Protein AF-K1SRZ0-F1 (afdb_monomer_lite)

pLDDT: mean 88.31, std 11.97, range [44.09, 98.69]

Radius of gyration: 23.68 Å; chains: 1; bounding box: 63×45×61 Å

Foldseek 3Di:
DQDAAEEEEEEAWDDPDPVDTPQPLVVVLVLLVLLPVLADCSRYDYAYEYDQSNCVVCVPPPSCPPRYDHPPDDLLVVLVRHQEYEYALDPSVLSNLVVVHFYEYAHLCVPVCCVPPNGPDDQVLALAHYDSDSNVVSVCSSPVVVRNPVSNVSSVVSCVVRVVPVPVCPVVCVCCCVPVVDNPPHDDDDPPQQAAEEEAEDEACEPDPVNVVVVVVVVPDDPNRYDYHYHYNDPYDDD

Structure (mmCIF, N/CA/C/O backbone):
data_AF-K1SRZ0-F1
#
_entry.id   AF-K1SRZ0-F1
#
loop_
_atom_site.group_PDB
_atom_site.id
_atom_site.type_symbol
_atom_site.label_atom_id
_atom_site.label_alt_id
_atom_site.label_comp_id
_atom_site.label_asym_id
_atom_site.label_entity_id
_atom_site.label_seq_id
_atom_site.pdbx_PDB_ins_code
_atom_site.Cartn_x
_atom_site.Cartn_y
_atom_site.Cartn_z
_atom_site.occupancy
_atom_site.B_iso_or_equiv
_atom_site.auth_seq_id
_atom_site.auth_comp_id
_atom_site.auth_asym_id
_atom_site.auth_atom_id
_atom_site.pdbx_PDB_model_num
ATOM 1 N N . MET A 1 1 ? -3.966 -22.846 14.934 1.00 52.22 1 MET A N 1
ATOM 2 C CA . MET A 1 1 ? -4.090 -21.388 14.714 1.00 52.22 1 MET A CA 1
ATOM 3 C C . MET A 1 1 ? -5.473 -21.109 14.155 1.00 52.22 1 MET A C 1
ATOM 5 O O . MET A 1 1 ? -5.866 -21.799 13.226 1.00 52.22 1 MET A O 1
ATOM 9 N N . LYS A 1 2 ? -6.231 -20.167 14.729 1.00 62.81 2 LYS A N 1
ATOM 10 C CA . LYS A 1 2 ? -7.448 -19.661 14.074 1.00 62.81 2 LYS A CA 1
ATOM 11 C C . LYS A 1 2 ? -7.008 -18.653 13.015 1.00 62.81 2 LYS A C 1
ATOM 13 O O . LYS A 1 2 ? -6.288 -17.720 13.360 1.00 62.81 2 LYS A O 1
ATOM 18 N N . ILE A 1 3 ? -7.399 -18.869 11.763 1.00 80.88 3 ILE A N 1
ATOM 19 C CA . ILE A 1 3 ? -7.148 -17.922 10.674 1.00 80.88 3 ILE A CA 1
ATOM 20 C C . ILE A 1 3 ? -8.073 -16.723 10.903 1.00 80.88 3 ILE A C 1
ATOM 22 O O . ILE A 1 3 ? -9.289 -16.897 10.998 1.00 80.88 3 ILE A O 1
ATOM 26 N N . ARG A 1 4 ? -7.488 -15.534 11.061 1.00 92.38 4 ARG A N 1
ATOM 27 C CA . ARG A 1 4 ? -8.208 -14.259 11.162 1.00 92.38 4 ARG A CA 1
ATOM 28 C C . ARG A 1 4 ? -8.079 -13.530 9.832 1.00 92.38 4 ARG A C 1
ATOM 30 O O . ARG A 1 4 ? -7.056 -13.670 9.169 1.00 92.38 4 ARG A O 1
ATOM 37 N N . ARG A 1 5 ? -9.100 -12.757 9.476 1.00 96.62 5 ARG A N 1
ATOM 38 C CA . ARG A 1 5 ? -9.040 -11.811 8.366 1.00 96.62 5 ARG A CA 1
ATOM 39 C C . ARG A 1 5 ? -8.200 -10.596 8.743 1.00 96.62 5 ARG A C 1
ATOM 41 O O . ARG A 1 5 ? -8.157 -10.219 9.916 1.00 96.62 5 ARG A O 1
ATOM 48 N N . LEU A 1 6 ? -7.548 -9.987 7.768 1.00 97.75 6 LEU A N 1
ATOM 49 C CA . LEU A 1 6 ? -6.548 -8.953 7.988 1.00 97.75 6 LEU A CA 1
ATOM 50 C C . LEU A 1 6 ? -7.019 -7.572 7.513 1.00 97.75 6 LEU A C 1
ATOM 52 O O . LEU A 1 6 ? -7.316 -7.383 6.336 1.00 97.75 6 LEU A O 1
ATOM 56 N N . ILE A 1 7 ? -7.018 -6.602 8.428 1.00 98.44 7 ILE A N 1
ATOM 57 C CA . ILE A 1 7 ? -7.104 -5.170 8.127 1.00 98.44 7 ILE A CA 1
ATOM 58 C C . ILE A 1 7 ? -5.677 -4.618 8.157 1.00 98.44 7 ILE A C 1
ATOM 60 O O . ILE A 1 7 ? -5.014 -4.686 9.192 1.00 98.44 7 ILE A O 1
ATOM 64 N N . MET A 1 8 ? -5.200 -4.075 7.041 1.00 98.12 8 MET A N 1
ATOM 65 C CA . MET A 1 8 ? -3.886 -3.438 6.945 1.00 98.12 8 MET A CA 1
ATOM 66 C C . MET A 1 8 ? -4.044 -1.925 6.905 1.00 98.12 8 MET A C 1
ATOM 68 O O . MET A 1 8 ? -4.683 -1.411 5.996 1.00 98.12 8 MET A O 1
ATOM 72 N N . TYR A 1 9 ? -3.411 -1.209 7.829 1.00 97.62 9 TYR A N 1
ATOM 73 C CA . TYR A 1 9 ? -3.232 0.235 7.737 1.00 97.62 9 TYR A CA 1
ATOM 74 C C . TYR A 1 9 ? -1.834 0.560 7.202 1.00 97.62 9 TYR A C 1
ATOM 76 O O . TYR A 1 9 ? -0.830 0.245 7.841 1.00 97.62 9 TYR A O 1
ATOM 84 N N . ALA A 1 10 ? -1.762 1.180 6.026 1.00 95.75 10 ALA A N 1
ATOM 85 C CA . ALA A 1 10 ? -0.517 1.507 5.337 1.00 95.75 10 ALA A CA 1
ATOM 86 C C . ALA A 1 10 ? -0.501 2.985 4.902 1.00 95.75 10 ALA A C 1
ATOM 88 O O . ALA A 1 10 ? -0.801 3.281 3.739 1.00 95.75 10 ALA A O 1
ATOM 89 N N . PRO A 1 11 ? -0.188 3.917 5.822 1.00 91.00 11 PRO A N 1
ATOM 90 C CA . PRO A 1 11 ? -0.097 5.335 5.497 1.00 91.00 11 PRO A CA 1
ATOM 91 C C . PRO A 1 11 ? 1.251 5.711 4.872 1.00 91.00 11 PRO A C 1
ATOM 93 O O . PRO A 1 11 ? 2.278 5.053 5.074 1.00 91.00 11 PRO A O 1
ATOM 96 N N . THR A 1 12 ? 1.265 6.838 4.169 1.00 85.50 12 THR A N 1
ATOM 97 C CA . THR A 1 12 ? 2.483 7.544 3.780 1.00 85.50 12 THR A CA 1
ATOM 98 C C . THR A 1 12 ? 3.220 8.119 4.989 1.00 85.50 12 THR A C 1
ATOM 100 O O . THR A 1 12 ? 2.665 8.359 6.062 1.00 85.50 12 THR A O 1
ATOM 103 N N . TRP A 1 13 ? 4.525 8.343 4.823 1.00 78.19 13 TRP A N 1
ATOM 104 C CA . TRP A 1 13 ? 5.296 9.074 5.822 1.00 78.19 13 TRP A CA 1
ATOM 105 C C . TRP A 1 13 ? 5.001 10.572 5.736 1.00 78.19 13 TRP A C 1
ATOM 107 O O . TRP A 1 13 ? 4.844 11.125 4.646 1.00 78.19 13 TRP A O 1
ATOM 117 N N . LYS A 1 14 ? 5.002 11.237 6.892 1.00 70.62 14 LYS A N 1
ATOM 118 C CA . LYS A 1 14 ? 4.798 12.684 7.000 1.00 70.62 14 LYS A CA 1
ATOM 119 C C . LYS A 1 14 ? 6.071 13.375 7.495 1.00 70.62 14 LYS A C 1
ATOM 121 O O . LYS A 1 14 ? 6.779 12.855 8.362 1.00 70.62 14 LYS A O 1
ATOM 126 N N . GLY A 1 15 ? 6.386 14.539 6.924 1.00 60.94 15 GLY A N 1
ATOM 127 C CA . GLY A 1 15 ? 7.525 15.376 7.318 1.00 60.94 15 GLY A CA 1
ATOM 128 C C . GLY A 1 15 ? 8.097 16.244 6.188 1.00 60.94 15 GLY A C 1
ATOM 129 O O . GLY A 1 15 ? 7.928 15.956 5.002 1.00 60.94 15 GLY A O 1
ATOM 130 N N . ASN A 1 16 ? 8.806 17.310 6.579 1.00 52.12 16 ASN A N 1
ATOM 131 C CA . ASN A 1 16 ? 9.418 18.289 5.664 1.00 52.12 16 ASN A CA 1
ATOM 132 C C . ASN A 1 16 ? 10.766 17.830 5.076 1.00 52.12 16 ASN A C 1
ATOM 134 O O . ASN A 1 16 ? 11.283 18.462 4.162 1.00 52.12 16 ASN A O 1
ATOM 138 N N . SER A 1 17 ? 11.349 16.742 5.592 1.00 44.22 17 SER A N 1
ATOM 139 C CA . SER A 1 17 ? 12.592 16.153 5.087 1.00 44.22 17 SER A CA 1
ATOM 140 C C . SER A 1 17 ? 12.633 14.652 5.365 1.00 44.22 17 SER A C 1
ATOM 142 O O . SER A 1 17 ? 12.278 14.218 6.463 1.00 44.22 17 SER A O 1
ATOM 144 N N . PHE A 1 18 ? 13.144 13.871 4.406 1.00 44.16 18 PHE A N 1
ATOM 145 C CA . PHE A 1 18 ? 13.413 12.435 4.568 1.00 44.16 18 PHE A CA 1
ATOM 146 C C . PHE A 1 18 ? 14.331 12.134 5.767 1.00 44.16 18 PHE A C 1
ATOM 148 O O . PHE A 1 18 ? 14.247 11.055 6.347 1.00 44.16 18 PHE A O 1
ATOM 155 N N . SER A 1 19 ? 15.181 13.089 6.166 1.00 44.09 19 SER A N 1
ATOM 156 C CA . SER A 1 19 ? 16.099 12.948 7.303 1.00 44.09 19 SER A CA 1
ATOM 157 C C . SER A 1 19 ? 15.442 13.125 8.677 1.00 44.09 19 SER A C 1
ATOM 159 O O . SER A 1 19 ? 16.043 12.742 9.679 1.00 44.09 19 SER A O 1
ATOM 161 N N . ASN A 1 20 ? 14.220 13.670 8.759 1.00 47.31 20 ASN A N 1
ATOM 162 C CA . ASN A 1 20 ? 13.501 13.807 10.026 1.00 47.31 20 ASN A CA 1
ATOM 163 C C . ASN A 1 20 ? 11.984 13.592 9.857 1.00 47.31 20 ASN A C 1
ATOM 165 O O . ASN A 1 20 ? 11.211 14.553 9.903 1.00 47.31 20 ASN A O 1
ATOM 169 N N . PRO A 1 21 ? 11.541 12.338 9.658 1.00 57.03 21 PRO A N 1
ATOM 170 C CA . PRO A 1 21 ? 10.119 12.028 9.576 1.00 57.03 21 PRO A CA 1
ATOM 171 C C . PRO A 1 21 ? 9.445 12.293 10.927 1.00 57.03 21 PRO A C 1
ATOM 173 O O . PRO A 1 21 ? 10.010 11.952 11.977 1.00 57.03 21 PRO A O 1
ATOM 176 N N . GLN A 1 22 ? 8.229 12.843 10.904 1.00 61.69 22 GLN A N 1
ATOM 177 C CA . GLN A 1 22 ? 7.352 12.816 12.071 1.00 61.69 22 GLN A CA 1
ATOM 178 C C . GLN A 1 22 ? 6.971 11.353 12.318 1.00 61.69 22 GLN A C 1
ATOM 180 O O . GLN A 1 22 ? 6.310 10.720 11.497 1.00 61.69 22 GLN A O 1
ATOM 185 N N . ALA A 1 23 ? 7.459 10.786 13.420 1.00 61.62 23 ALA A N 1
ATOM 186 C CA . ALA A 1 23 ? 7.041 9.469 13.876 1.00 61.62 23 ALA A CA 1
ATOM 187 C C . ALA A 1 23 ? 5.974 9.657 14.944 1.00 61.62 23 ALA A C 1
ATOM 189 O O . ALA A 1 23 ? 6.288 9.855 16.114 1.00 61.62 23 ALA A O 1
ATOM 190 N N . ASP A 1 24 ? 4.720 9.634 14.514 1.00 70.56 24 ASP A N 1
ATOM 191 C CA . ASP A 1 24 ? 3.571 9.708 15.407 1.00 70.56 24 ASP A CA 1
ATOM 192 C C . ASP A 1 24 ? 3.186 8.301 15.897 1.00 70.56 24 ASP A C 1
ATOM 194 O O . ASP A 1 24 ? 2.247 7.683 15.398 1.00 70.56 24 ASP A O 1
ATOM 198 N N . GLY A 1 25 ? 3.974 7.753 16.832 1.00 80.00 25 GLY A N 1
ATOM 199 C CA . GLY A 1 25 ? 3.687 6.457 17.463 1.00 80.00 25 GLY A CA 1
ATOM 200 C C . GLY A 1 25 ? 2.332 6.436 18.181 1.00 80.00 25 GLY A C 1
ATOM 201 O O . GLY A 1 25 ? 1.590 5.459 18.073 1.00 80.00 25 GLY A O 1
ATOM 202 N N . GLU A 1 26 ? 1.970 7.545 18.832 1.00 84.25 26 GLU A N 1
ATOM 203 C CA . GLU A 1 26 ? 0.688 7.701 19.529 1.00 84.25 26 GLU A CA 1
ATOM 204 C C . GLU A 1 26 ? -0.500 7.651 18.560 1.00 84.25 26 GLU A C 1
ATOM 206 O O . GLU A 1 26 ? -1.511 7.012 18.855 1.00 84.25 26 GLU A O 1
ATOM 211 N N . GLY A 1 27 ? -0.378 8.258 17.376 1.00 88.62 27 GLY A N 1
ATOM 212 C CA . GLY A 1 27 ? -1.389 8.180 16.323 1.00 88.62 27 GLY A CA 1
ATOM 213 C C . GLY A 1 27 ? -1.656 6.747 15.855 1.00 88.62 27 GLY A C 1
ATOM 214 O O . GLY A 1 27 ? -2.817 6.349 15.712 1.00 88.62 27 GLY A O 1
ATOM 215 N N . TYR A 1 28 ? -0.602 5.943 15.676 1.00 92.06 28 TYR A N 1
ATOM 216 C CA . TYR A 1 28 ? -0.734 4.522 15.332 1.00 92.06 28 TYR A CA 1
ATOM 217 C C . TYR A 1 28 ? -1.408 3.713 16.440 1.00 92.06 28 TYR A C 1
ATOM 219 O O . TYR A 1 28 ? -2.301 2.915 16.153 1.00 92.06 28 TYR A O 1
ATOM 227 N N . GLU A 1 29 ? -1.013 3.936 17.695 1.00 93.69 29 GLU A N 1
ATOM 228 C CA . GLU A 1 29 ? -1.610 3.274 18.857 1.00 93.69 29 GLU A CA 1
ATOM 229 C C . GLU A 1 29 ? -3.102 3.610 18.962 1.00 93.69 29 GLU A C 1
ATOM 231 O O . GLU A 1 29 ? -3.945 2.721 19.104 1.00 93.69 29 GLU A O 1
ATOM 236 N N . LYS A 1 30 ? -3.445 4.896 18.842 1.00 93.88 30 LYS A N 1
ATOM 237 C CA . LYS A 1 30 ? -4.824 5.379 18.916 1.00 93.88 30 LYS A CA 1
ATOM 238 C C . LYS A 1 30 ? -5.697 4.757 17.829 1.00 93.88 30 LYS A C 1
ATOM 240 O O . LYS A 1 30 ? -6.809 4.323 18.128 1.00 93.88 30 LYS A O 1
ATOM 245 N N . LEU A 1 31 ? -5.198 4.685 16.592 1.00 94.81 31 LEU A N 1
ATOM 246 C CA . LEU A 1 31 ? -5.907 4.028 15.494 1.00 94.81 31 LEU A CA 1
ATOM 247 C C . LEU A 1 31 ? -6.101 2.539 15.776 1.00 94.81 31 LEU A C 1
ATOM 249 O O . LEU A 1 31 ? -7.222 2.046 15.676 1.00 94.81 31 LEU A O 1
ATOM 253 N N . TYR A 1 32 ? -5.034 1.836 16.163 1.00 96.38 32 TYR A N 1
ATOM 254 C CA . TYR A 1 32 ? -5.097 0.409 16.468 1.00 96.38 32 TYR A CA 1
ATOM 255 C C . TYR A 1 32 ? -6.149 0.111 17.542 1.00 96.38 32 TYR A C 1
ATOM 257 O O . TYR A 1 32 ? -7.030 -0.722 17.323 1.00 96.38 32 TYR A O 1
ATOM 265 N N . ASN A 1 33 ? -6.101 0.833 18.665 1.00 96.06 33 ASN A N 1
ATOM 266 C CA . ASN A 1 33 ? -7.028 0.645 19.779 1.00 96.06 33 ASN A CA 1
ATOM 267 C C . ASN A 1 33 ? -8.473 0.921 19.356 1.00 96.06 33 ASN A C 1
ATOM 269 O O . ASN A 1 33 ? -9.339 0.072 19.557 1.00 96.06 33 ASN A O 1
ATOM 273 N N . LYS A 1 34 ? -8.724 2.053 18.689 1.00 96.69 34 LYS A N 1
ATOM 274 C CA . LYS A 1 34 ? -10.071 2.440 18.257 1.00 96.69 34 LYS A CA 1
ATOM 275 C C . LYS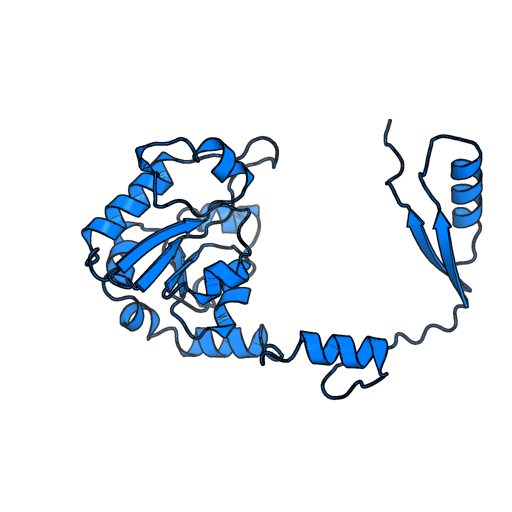 A 1 34 ? -10.691 1.437 17.284 1.00 96.69 34 LYS A C 1
ATOM 277 O O . LYS A 1 34 ? -11.875 1.129 17.380 1.00 96.69 34 LYS A O 1
ATOM 282 N N . VAL A 1 35 ? -9.900 0.899 16.358 1.00 96.62 35 VAL A N 1
ATOM 283 C CA . VAL A 1 35 ? -10.380 -0.132 15.428 1.00 96.62 35 VAL A CA 1
ATOM 284 C C . VAL A 1 35 ? -10.616 -1.457 16.163 1.00 96.62 35 VAL A C 1
ATOM 286 O O . VAL A 1 35 ? -11.621 -2.120 15.920 1.00 96.62 35 VAL A O 1
ATOM 289 N N . CYS A 1 36 ? -9.748 -1.833 17.107 1.00 96.38 36 CYS A N 1
ATOM 290 C CA . CYS A 1 36 ? -9.929 -3.046 17.911 1.00 96.38 36 CYS A CA 1
ATOM 291 C C . CYS A 1 36 ? -11.168 -3.003 18.821 1.00 96.38 36 CYS A C 1
ATOM 293 O O . CYS A 1 36 ? -11.699 -4.063 19.146 1.00 96.38 36 CYS A O 1
ATOM 295 N N . GLU A 1 37 ? -11.643 -1.816 19.211 1.00 96.75 37 GLU A N 1
ATOM 296 C CA . GLU A 1 37 ? -12.869 -1.640 20.006 1.00 96.75 37 GLU A CA 1
ATOM 297 C C . GLU A 1 37 ? -14.148 -2.012 19.240 1.00 96.75 37 GLU A C 1
ATOM 299 O O . GLU A 1 37 ? -15.125 -2.441 19.855 1.00 96.75 37 GLU A O 1
ATOM 304 N N . VAL A 1 38 ? -14.158 -1.860 17.912 1.00 96.19 38 VAL A N 1
ATOM 305 C CA . VAL A 1 38 ? -15.374 -2.002 17.086 1.00 96.19 38 VAL A CA 1
ATOM 306 C C . VAL A 1 38 ? -15.426 -3.298 16.274 1.00 96.19 38 VAL A C 1
ATOM 308 O O . VAL A 1 38 ? -16.494 -3.679 15.792 1.00 96.19 38 VAL A O 1
ATOM 311 N N . ILE A 1 39 ? -14.300 -4.004 16.130 1.00 95.81 39 ILE A N 1
ATOM 312 C CA . ILE A 1 39 ? -14.223 -5.278 15.400 1.00 95.81 39 ILE A CA 1
ATOM 313 C C . ILE A 1 39 ? -14.207 -6.490 16.343 1.00 95.81 39 ILE A C 1
ATOM 315 O O . ILE A 1 39 ? -13.712 -6.445 17.466 1.00 95.81 39 ILE A O 1
ATOM 319 N N . ASP A 1 40 ? -14.656 -7.645 15.845 1.00 95.31 40 ASP A N 1
ATOM 320 C CA . ASP A 1 40 ? -14.435 -8.930 16.522 1.00 95.31 40 ASP A CA 1
ATOM 321 C C . ASP A 1 40 ? -12.984 -9.389 16.313 1.00 95.31 40 ASP A C 1
ATOM 323 O O . ASP A 1 40 ? -12.649 -9.995 15.289 1.00 95.31 40 ASP A O 1
ATOM 327 N N . THR A 1 41 ? -12.119 -9.132 17.295 1.00 94.56 41 THR A N 1
ATOM 328 C CA . THR A 1 41 ? -10.686 -9.478 17.251 1.00 94.56 41 THR A CA 1
ATOM 329 C C . THR A 1 41 ? -10.406 -10.987 17.221 1.00 94.56 41 THR A C 1
ATOM 331 O O . THR A 1 41 ? -9.274 -11.402 16.964 1.00 94.56 41 THR A O 1
ATOM 334 N N . ASN A 1 42 ? -11.417 -11.847 17.415 1.00 94.00 42 ASN A N 1
ATOM 335 C CA . ASN A 1 42 ? -11.285 -13.286 17.161 1.00 94.00 42 ASN A CA 1
ATOM 336 C C . ASN A 1 42 ? -11.394 -13.635 15.672 1.00 94.00 42 ASN A C 1
ATOM 338 O O . ASN A 1 42 ? -10.946 -14.711 15.268 1.00 94.00 42 ASN A O 1
ATOM 342 N N . LYS A 1 43 ? -12.011 -12.756 14.874 1.00 95.31 43 LYS A N 1
ATOM 343 C CA . LYS A 1 43 ? -12.212 -12.906 13.426 1.00 95.31 43 LYS A CA 1
ATOM 344 C C . LYS A 1 43 ? -11.308 -12.001 12.612 1.00 95.31 43 LYS A C 1
ATOM 346 O O . LYS A 1 43 ? -10.983 -12.371 11.490 1.00 95.31 43 LYS A O 1
ATOM 351 N N . TRP A 1 44 ? -10.932 -10.851 13.156 1.00 96.88 44 TRP A N 1
ATOM 352 C CA . TRP A 1 44 ? -10.126 -9.843 12.486 1.00 96.88 44 TRP A CA 1
ATOM 353 C C . TRP A 1 44 ? -8.839 -9.554 13.256 1.00 96.88 44 TRP A C 1
ATOM 355 O O . TRP A 1 44 ? -8.784 -9.672 14.479 1.00 96.88 44 TRP A O 1
ATOM 365 N N . GLN A 1 45 ? -7.801 -9.173 12.527 1.00 96.38 45 GLN A N 1
ATOM 366 C CA . GLN A 1 45 ? -6.550 -8.658 13.060 1.00 96.38 45 GLN A CA 1
ATOM 367 C C . GLN A 1 45 ? -6.218 -7.355 12.342 1.00 96.38 45 GLN A C 1
ATOM 369 O O . GLN A 1 45 ? -6.371 -7.270 11.126 1.00 96.38 45 GLN A O 1
ATOM 374 N N . VAL A 1 46 ? -5.761 -6.358 13.096 1.00 97.31 46 VAL A N 1
ATOM 375 C CA . VAL A 1 46 ? -5.264 -5.096 12.546 1.00 97.31 46 VAL A CA 1
ATOM 376 C C . VAL A 1 46 ? -3.745 -5.160 12.514 1.00 97.31 46 VAL A C 1
ATOM 378 O O . VAL A 1 46 ? -3.119 -5.469 13.530 1.00 97.31 46 VAL A O 1
ATOM 381 N N . LEU A 1 47 ? -3.160 -4.874 11.357 1.00 97.31 47 LEU A N 1
ATOM 382 C CA . LEU A 1 47 ? -1.728 -4.677 11.195 1.00 97.31 47 LEU A CA 1
ATOM 383 C C . LEU A 1 47 ? -1.451 -3.291 10.616 1.00 97.31 47 LEU A C 1
ATOM 385 O O . LEU A 1 47 ? -2.256 -2.738 9.874 1.00 97.31 47 LEU A O 1
ATOM 389 N N . ILE A 1 48 ? -0.299 -2.738 10.962 1.00 96.75 48 ILE A N 1
ATOM 390 C CA . ILE A 1 48 ? 0.148 -1.408 10.575 1.00 96.75 48 ILE A CA 1
ATOM 391 C C . ILE A 1 48 ? 1.473 -1.564 9.837 1.00 96.75 48 ILE A C 1
ATOM 393 O O . ILE A 1 48 ? 2.449 -2.063 10.399 1.00 96.75 48 ILE A O 1
ATOM 397 N N . LYS A 1 49 ? 1.530 -1.108 8.587 1.00 95.44 49 LYS A N 1
ATOM 398 C CA . LYS A 1 49 ? 2.745 -1.056 7.771 1.00 95.44 49 LYS A CA 1
ATOM 399 C C . LYS A 1 49 ? 3.186 0.404 7.616 1.00 95.44 49 LYS A C 1
ATOM 401 O O . LYS A 1 49 ? 2.824 1.044 6.630 1.00 95.44 49 LYS A O 1
ATOM 406 N N . PRO A 1 50 ? 3.951 0.954 8.573 1.00 92.06 50 PRO A N 1
ATOM 407 C CA . PRO A 1 50 ? 4.480 2.304 8.445 1.00 92.06 50 PRO A CA 1
ATOM 408 C C . PRO A 1 50 ? 5.604 2.340 7.398 1.00 92.06 50 PRO A C 1
ATOM 410 O O . PRO A 1 50 ? 6.228 1.324 7.077 1.00 92.06 50 PRO A O 1
ATOM 413 N N . HIS A 1 51 ? 5.928 3.533 6.906 1.00 89.56 51 HIS A N 1
ATOM 414 C CA . HIS A 1 51 ? 7.133 3.745 6.103 1.00 89.56 51 HIS A CA 1
ATOM 415 C C . HIS A 1 51 ? 8.404 3.361 6.882 1.00 89.56 51 HIS A C 1
ATOM 417 O O . HIS A 1 51 ? 8.457 3.550 8.097 1.00 89.56 51 HIS A O 1
ATOM 423 N N . GLN A 1 52 ? 9.461 2.904 6.196 1.00 88.75 52 GLN A N 1
ATOM 424 C CA . GLN A 1 52 ? 10.708 2.429 6.822 1.00 88.75 52 GLN A CA 1
ATOM 425 C C . GLN A 1 52 ? 11.268 3.406 7.868 1.00 88.75 52 GLN A C 1
ATOM 427 O O . GLN A 1 52 ? 11.556 3.018 8.995 1.00 88.75 52 GLN A O 1
ATOM 432 N N . ALA A 1 53 ? 11.359 4.688 7.514 1.00 86.44 53 ALA A N 1
ATOM 433 C CA . ALA A 1 53 ? 11.918 5.711 8.397 1.00 86.44 53 ALA A CA 1
ATOM 434 C C . ALA A 1 53 ? 11.077 5.957 9.672 1.00 86.44 53 ALA A C 1
ATOM 436 O O . ALA A 1 53 ? 11.598 6.430 10.680 1.00 86.44 53 ALA A O 1
ATOM 437 N N . VAL A 1 54 ? 9.778 5.640 9.632 1.00 88.38 54 VAL A N 1
ATOM 438 C CA . VAL A 1 54 ? 8.877 5.693 10.792 1.00 88.38 54 VAL A CA 1
ATOM 439 C C . VAL A 1 54 ? 8.950 4.381 11.575 1.00 88.38 54 VAL A C 1
ATOM 441 O O . VAL A 1 54 ? 9.057 4.419 12.797 1.00 88.38 54 VAL A O 1
ATOM 444 N N . PHE A 1 55 ? 8.980 3.235 10.881 1.00 91.38 55 PHE A N 1
ATOM 445 C CA . PHE A 1 55 ? 9.152 1.909 11.480 1.00 91.38 55 PHE A CA 1
ATOM 446 C C . PHE A 1 55 ? 10.363 1.864 12.415 1.00 91.38 55 PHE A C 1
ATOM 448 O O . PHE A 1 55 ? 10.236 1.445 13.560 1.00 91.38 55 PHE A O 1
ATOM 455 N N . ASP A 1 56 ? 11.521 2.351 11.959 1.00 89.62 56 ASP A N 1
ATOM 456 C CA . ASP A 1 56 ? 12.763 2.311 12.739 1.00 89.62 56 ASP A CA 1
ATOM 457 C C . ASP A 1 56 ? 12.676 3.090 14.062 1.00 89.62 56 ASP A C 1
ATOM 459 O O . ASP A 1 56 ? 13.403 2.766 15.001 1.00 89.62 56 ASP A O 1
ATOM 463 N N . LYS A 1 57 ? 11.770 4.074 14.154 1.00 89.00 57 LYS A N 1
ATOM 464 C CA . LYS A 1 57 ? 11.522 4.871 15.363 1.00 89.00 57 LYS A CA 1
ATOM 465 C C . LYS A 1 57 ? 10.509 4.229 16.321 1.00 89.00 57 LYS A C 1
ATOM 467 O O . LYS A 1 57 ? 10.587 4.497 17.513 1.00 89.00 57 LYS A O 1
ATOM 472 N N . ILE A 1 58 ? 9.575 3.412 15.820 1.00 90.38 58 ILE A N 1
ATOM 473 C CA . ILE A 1 58 ? 8.449 2.868 16.612 1.00 90.38 58 ILE A CA 1
ATOM 474 C C . ILE A 1 58 ? 8.505 1.349 16.827 1.00 90.38 58 ILE A C 1
ATOM 476 O O . ILE A 1 58 ? 7.704 0.804 17.577 1.00 90.38 58 ILE A O 1
ATOM 480 N N . LYS A 1 59 ? 9.442 0.642 16.183 1.00 92.38 59 LYS A N 1
ATOM 481 C CA . LYS A 1 59 ? 9.563 -0.828 16.238 1.00 92.38 59 LYS A CA 1
ATOM 482 C C . LYS A 1 59 ? 9.742 -1.410 17.648 1.00 92.38 59 LYS A C 1
ATOM 484 O O . LYS A 1 59 ? 9.394 -2.569 17.853 1.00 92.38 59 LYS A O 1
ATOM 489 N N . ASP A 1 60 ? 10.294 -0.628 18.576 1.00 92.50 60 ASP A N 1
ATOM 490 C CA . ASP A 1 60 ? 10.580 -1.037 19.956 1.00 92.50 60 ASP A CA 1
ATOM 491 C C . ASP A 1 60 ? 9.508 -0.523 20.947 1.00 92.50 60 ASP A C 1
ATOM 493 O O . ASP A 1 60 ? 9.658 -0.677 22.158 1.00 92.50 60 ASP A O 1
ATOM 497 N N . ASP A 1 61 ? 8.419 0.083 20.451 1.00 92.12 61 ASP A N 1
ATOM 498 C CA . ASP A 1 61 ? 7.276 0.487 21.272 1.00 92.12 61 ASP A CA 1
ATOM 499 C C . ASP A 1 61 ? 6.449 -0.744 21.680 1.00 92.12 61 ASP A C 1
ATOM 501 O O . ASP A 1 61 ? 5.827 -1.415 20.849 1.00 92.12 61 ASP A O 1
ATOM 505 N N . GLU A 1 62 ? 6.420 -1.043 22.981 1.00 91.38 62 GLU A N 1
ATOM 506 C CA . GLU A 1 62 ? 5.683 -2.186 23.531 1.00 91.38 62 GLU A CA 1
ATOM 507 C C . GLU A 1 62 ? 4.177 -2.127 23.240 1.00 91.38 62 GLU A C 1
ATOM 509 O O . GLU A 1 62 ? 3.531 -3.173 23.164 1.00 91.38 62 GLU A O 1
ATOM 514 N N . LYS A 1 63 ? 3.610 -0.938 23.023 1.00 92.06 63 LYS A N 1
ATOM 515 C CA . LYS A 1 63 ? 2.182 -0.771 22.732 1.00 92.06 63 LYS A CA 1
ATOM 516 C C . LYS A 1 63 ? 1.810 -1.155 21.300 1.00 92.06 63 LYS A C 1
ATOM 518 O O . LYS A 1 63 ? 0.668 -1.520 21.041 1.00 92.06 63 LYS A O 1
ATOM 523 N N . LEU A 1 64 ? 2.776 -1.108 20.382 1.00 92.19 64 LEU A N 1
ATOM 524 C CA . LEU A 1 64 ? 2.616 -1.477 18.969 1.00 92.19 64 LEU A CA 1
ATOM 525 C C . LEU A 1 64 ? 3.159 -2.884 18.665 1.00 92.19 64 LEU A C 1
ATOM 527 O O . LEU A 1 64 ? 3.210 -3.348 17.517 1.00 92.19 64 LEU A O 1
ATOM 531 N N . LYS A 1 65 ? 3.579 -3.600 19.706 1.00 89.81 65 LYS A N 1
ATOM 532 C CA . LYS A 1 65 ? 4.158 -4.928 19.583 1.00 89.81 65 LYS A CA 1
ATOM 533 C C . LYS A 1 65 ? 3.128 -5.924 19.062 1.00 89.81 65 LYS A C 1
ATOM 535 O O . LYS A 1 65 ? 2.064 -6.123 19.638 1.00 89.81 65 LYS A O 1
ATOM 540 N N . GLY A 1 66 ? 3.474 -6.591 17.963 1.00 90.19 66 GLY A N 1
ATOM 541 C CA . GLY A 1 66 ? 2.617 -7.595 17.327 1.00 90.19 66 GLY A CA 1
ATOM 542 C C . GLY A 1 66 ? 1.593 -7.040 16.333 1.00 90.19 66 GLY A C 1
ATOM 543 O O . GLY A 1 66 ? 0.938 -7.842 15.667 1.00 90.19 66 GLY A O 1
ATOM 544 N N . CYS A 1 67 ? 1.487 -5.715 16.175 1.00 94.62 67 CYS A N 1
ATOM 545 C CA . CYS A 1 67 ? 0.677 -5.105 15.119 1.00 94.62 67 CYS A CA 1
ATOM 546 C C . CYS A 1 67 ? 1.509 -4.442 14.011 1.00 94.62 67 CYS A C 1
ATOM 548 O O . CYS A 1 67 ? 0.957 -4.133 12.963 1.00 94.62 67 CYS A O 1
ATOM 550 N N . LEU A 1 68 ? 2.821 -4.249 14.180 1.00 96.12 68 LEU A N 1
ATOM 551 C CA . LEU A 1 68 ? 3.677 -3.670 13.138 1.00 96.12 68 LEU A CA 1
ATOM 552 C C . LEU A 1 68 ? 4.124 -4.695 12.088 1.00 96.12 68 LEU A C 1
ATOM 554 O O . LEU A 1 68 ? 4.575 -5.796 12.405 1.00 96.12 68 LEU A O 1
ATOM 558 N N . VAL A 1 69 ? 4.085 -4.280 10.825 1.00 96.00 69 VAL A N 1
ATOM 559 C CA . VAL A 1 69 ? 4.592 -5.032 9.676 1.00 96.00 69 VAL A CA 1
ATOM 560 C C . VAL A 1 69 ? 5.951 -4.488 9.289 1.00 96.00 69 VAL A C 1
ATOM 562 O O . VAL A 1 69 ? 6.110 -3.301 9.002 1.00 96.00 69 VAL A O 1
ATOM 565 N N . SER A 1 70 ? 6.939 -5.377 9.255 1.00 93.38 70 SER A N 1
ATOM 566 C CA . SER A 1 70 ? 8.301 -5.011 8.887 1.00 93.38 70 SER A CA 1
ATOM 567 C C . SER A 1 70 ? 8.367 -4.490 7.445 1.00 93.38 70 SER A C 1
ATOM 569 O O . SER A 1 70 ? 7.840 -5.139 6.535 1.00 93.38 70 SER A O 1
ATOM 571 N N . PRO A 1 71 ? 9.082 -3.380 7.186 1.00 89.44 71 PRO A N 1
ATOM 572 C CA . PRO A 1 71 ? 9.332 -2.897 5.831 1.00 89.44 71 PRO A CA 1
ATOM 573 C C . PRO A 1 71 ? 10.235 -3.842 5.022 1.00 89.44 71 PRO A C 1
ATOM 575 O O . PRO A 1 71 ? 10.353 -3.664 3.818 1.00 89.44 71 PRO A O 1
ATOM 578 N N . ARG A 1 72 ? 10.859 -4.847 5.660 1.00 91.38 72 ARG A N 1
ATOM 579 C CA . ARG A 1 72 ? 11.682 -5.868 4.986 1.00 91.38 72 ARG A CA 1
ATOM 580 C C . ARG A 1 72 ? 10.868 -6.965 4.302 1.00 91.38 72 ARG A C 1
ATOM 582 O O . ARG A 1 72 ? 11.445 -7.740 3.550 1.00 91.38 72 ARG A O 1
ATOM 589 N N . LEU A 1 73 ? 9.579 -7.079 4.620 1.00 94.06 73 LEU A N 1
ATOM 590 C CA . LEU A 1 73 ? 8.691 -8.013 3.936 1.00 94.06 73 LEU A CA 1
ATOM 591 C C . LEU A 1 73 ? 8.311 -7.446 2.573 1.00 94.06 73 LEU A C 1
ATOM 593 O O . LEU A 1 73 ? 8.073 -6.238 2.453 1.00 94.06 73 LEU A O 1
ATOM 597 N N . ASP A 1 74 ? 8.226 -8.326 1.578 1.00 94.38 74 ASP A N 1
ATOM 598 C CA . ASP A 1 74 ? 7.727 -7.957 0.262 1.00 94.38 74 ASP A CA 1
ATOM 599 C C . ASP A 1 74 ? 6.296 -7.421 0.394 1.00 94.38 74 ASP A C 1
ATOM 601 O O . ASP A 1 74 ? 5.435 -8.006 1.057 1.00 94.38 74 ASP A O 1
ATOM 605 N N . THR A 1 75 ? 6.053 -6.248 -0.189 1.00 94.06 75 THR A N 1
ATOM 606 C CA . THR A 1 75 ? 4.763 -5.576 -0.024 1.00 94.06 75 THR A CA 1
ATOM 607 C C . THR A 1 75 ? 3.647 -6.352 -0.720 1.00 94.06 75 THR A C 1
ATOM 609 O O . THR A 1 75 ? 2.569 -6.466 -0.146 1.00 94.06 75 THR A O 1
ATOM 612 N N . ASN A 1 76 ? 3.902 -6.961 -1.878 1.00 94.06 76 ASN A N 1
ATOM 613 C CA . ASN A 1 76 ? 2.899 -7.737 -2.605 1.00 94.06 76 ASN A CA 1
ATOM 614 C C . ASN A 1 76 ? 2.552 -9.036 -1.872 1.00 94.06 76 ASN A C 1
ATOM 616 O O . ASN A 1 76 ? 1.383 -9.422 -1.839 1.00 94.06 76 ASN A O 1
ATOM 620 N N . GLU A 1 77 ? 3.520 -9.673 -1.206 1.00 95.44 77 GLU A N 1
ATOM 621 C CA . GLU A 1 77 ? 3.233 -10.809 -0.318 1.00 95.44 77 GLU A CA 1
ATOM 622 C C . GLU A 1 77 ? 2.292 -10.401 0.824 1.00 95.44 77 GLU A C 1
ATOM 624 O O . GLU A 1 77 ? 1.294 -11.077 1.083 1.00 95.44 77 GLU A O 1
ATOM 629 N N . VAL A 1 78 ? 2.554 -9.261 1.468 1.00 96.19 78 VAL A N 1
ATOM 630 C CA . VAL A 1 78 ? 1.698 -8.726 2.539 1.00 96.19 78 VAL A CA 1
ATOM 631 C C . VAL A 1 78 ? 0.299 -8.366 2.020 1.00 96.19 78 VAL A C 1
ATOM 633 O O . VAL A 1 78 ? -0.706 -8.687 2.659 1.00 96.19 78 VAL A O 1
ATOM 636 N N . LEU A 1 79 ? 0.211 -7.723 0.856 1.00 97.06 79 LEU A N 1
ATOM 637 C CA . LEU A 1 79 ? -1.062 -7.376 0.225 1.00 97.06 79 LEU A CA 1
ATOM 638 C C . LEU A 1 79 ? -1.869 -8.628 -0.156 1.00 97.06 79 LEU A C 1
ATOM 640 O O . LEU A 1 79 ? -3.085 -8.644 0.031 1.00 97.06 79 LEU A O 1
ATOM 644 N N . SER A 1 80 ? -1.217 -9.714 -0.584 1.00 95.69 80 SER A N 1
ATOM 645 C CA . SER A 1 80 ? -1.898 -10.961 -0.974 1.00 95.69 80 SER A CA 1
ATOM 646 C C . SER A 1 80 ? -2.738 -11.583 0.154 1.00 95.69 80 SER A C 1
ATOM 648 O O . SER A 1 80 ? -3.797 -12.171 -0.097 1.00 95.69 80 SER A O 1
ATOM 650 N N . VAL A 1 81 ? -2.317 -11.394 1.409 1.00 96.19 81 VAL A N 1
ATOM 651 C CA . VAL A 1 81 ? -3.005 -11.897 2.611 1.00 96.19 81 VAL A CA 1
ATOM 652 C C . VAL A 1 81 ? -3.864 -10.839 3.312 1.00 96.19 81 VAL A C 1
ATOM 654 O O . VAL A 1 81 ? -4.475 -11.132 4.334 1.00 96.19 81 VAL A O 1
ATOM 657 N N . THR A 1 82 ? -3.916 -9.614 2.784 1.00 98.12 82 THR A N 1
ATOM 658 C CA . THR A 1 82 ? -4.701 -8.505 3.341 1.00 98.12 82 THR A CA 1
ATOM 659 C C . THR A 1 82 ? -6.138 -8.557 2.827 1.00 98.12 82 THR A C 1
ATOM 661 O O . THR A 1 82 ? -6.357 -8.538 1.620 1.00 98.12 82 THR A O 1
ATOM 664 N N . ASP A 1 83 ? -7.126 -8.605 3.722 1.00 98.44 83 ASP A N 1
ATOM 665 C CA . ASP A 1 83 ? -8.552 -8.653 3.365 1.00 98.44 83 ASP A CA 1
ATOM 666 C C . ASP A 1 83 ? -9.170 -7.263 3.179 1.00 98.44 83 ASP A C 1
ATOM 668 O O . ASP A 1 83 ? -10.118 -7.117 2.412 1.00 98.44 83 ASP A O 1
ATOM 672 N N . VAL A 1 84 ? -8.650 -6.256 3.888 1.00 98.56 84 VAL A N 1
ATOM 673 C CA . VAL A 1 84 ? -9.076 -4.851 3.813 1.00 98.56 84 VAL A CA 1
ATOM 674 C C . VAL A 1 84 ? -7.847 -3.956 3.910 1.00 98.56 84 VAL A C 1
ATOM 676 O O . VAL A 1 84 ? -7.065 -4.084 4.855 1.00 98.56 84 VAL A O 1
ATOM 679 N N . LEU A 1 85 ? -7.695 -3.030 2.965 1.00 98.69 85 LEU A N 1
ATOM 680 C CA . LEU A 1 85 ? -6.639 -2.022 2.988 1.00 98.69 85 LEU A CA 1
ATOM 681 C C . LEU A 1 85 ? -7.199 -0.678 3.464 1.00 98.69 85 LEU A C 1
ATOM 683 O O . LEU A 1 85 ? -8.154 -0.155 2.897 1.00 98.69 85 LEU A O 1
ATOM 687 N N . VAL A 1 86 ? -6.559 -0.093 4.468 1.00 98.25 86 VAL A N 1
ATOM 688 C CA . VAL A 1 86 ? -6.709 1.310 4.848 1.00 98.25 86 VAL A CA 1
ATOM 689 C C . VAL A 1 86 ? -5.427 2.029 4.458 1.00 98.25 86 VAL A C 1
ATOM 691 O O . VAL A 1 86 ? -4.340 1.660 4.905 1.00 98.25 86 VAL A O 1
ATOM 694 N N . SER A 1 87 ? -5.536 3.054 3.628 1.00 95.12 87 SER A N 1
ATOM 695 C CA . SER A 1 87 ? -4.391 3.854 3.202 1.00 95.12 87 SER A CA 1
ATOM 696 C C . SER A 1 87 ? -4.736 5.340 3.220 1.00 95.12 87 SER A C 1
ATOM 698 O O . SER A 1 87 ? -5.747 5.748 3.781 1.00 95.12 87 SER A O 1
ATOM 700 N N . ASP A 1 88 ? -3.866 6.152 2.654 1.00 89.56 88 ASP A N 1
ATOM 701 C CA . ASP A 1 88 ? -4.019 7.584 2.440 1.00 89.56 88 ASP A CA 1
ATOM 702 C C . ASP A 1 88 ? -3.676 7.873 0.966 1.00 89.56 88 ASP A C 1
ATOM 704 O O . ASP A 1 88 ? -4.218 7.235 0.067 1.00 89.56 88 ASP A O 1
ATOM 708 N N . TYR A 1 89 ? -2.751 8.786 0.683 1.00 83.56 89 TYR A N 1
ATOM 709 C CA . TYR A 1 89 ? -2.283 9.086 -0.673 1.00 83.56 89 TYR A CA 1
ATOM 710 C C . TYR A 1 89 ? -1.192 8.138 -1.191 1.00 83.56 89 TYR A C 1
ATOM 712 O O . TYR A 1 89 ? -0.554 8.422 -2.207 1.00 83.56 89 TYR A O 1
ATOM 720 N N . SER A 1 90 ? -0.917 7.046 -0.481 1.00 87.75 90 SER A N 1
ATOM 721 C CA . SER A 1 90 ? 0.101 6.074 -0.873 1.00 87.75 90 SER A CA 1
ATOM 722 C C . SER A 1 90 ? -0.247 5.391 -2.193 1.00 87.75 90 SER A C 1
ATOM 724 O O . SER A 1 90 ? -1.379 4.973 -2.405 1.00 87.75 90 SER A O 1
ATOM 726 N N . SER A 1 91 ? 0.744 5.158 -3.054 1.00 91.69 91 SER A N 1
ATOM 727 C CA . SER A 1 91 ? 0.537 4.385 -4.284 1.00 91.69 91 SER A CA 1
ATOM 728 C C . SER A 1 91 ? 0.181 2.914 -4.029 1.00 91.69 91 SER A C 1
ATOM 730 O O . SER A 1 91 ? -0.233 2.226 -4.954 1.00 91.69 91 SER A O 1
ATOM 732 N N . ILE A 1 92 ? 0.305 2.430 -2.787 1.00 94.88 92 ILE A N 1
ATOM 733 C CA . ILE A 1 92 ? 0.041 1.033 -2.414 1.00 94.88 92 ILE A CA 1
ATOM 734 C C . ILE A 1 92 ? -1.387 0.578 -2.745 1.00 94.88 92 ILE A C 1
ATOM 736 O O . ILE A 1 92 ? -1.620 -0.608 -2.964 1.00 94.88 92 ILE A O 1
ATOM 740 N N . PHE A 1 93 ? -2.360 1.498 -2.799 1.00 95.62 93 PHE A N 1
ATOM 741 C CA . PHE A 1 93 ? -3.721 1.116 -3.167 1.00 95.62 93 PHE A CA 1
ATOM 742 C C . PHE A 1 93 ? -3.825 0.714 -4.644 1.00 95.62 93 PHE A C 1
ATOM 744 O O . PHE A 1 93 ? -4.663 -0.127 -4.953 1.00 95.62 93 PHE A O 1
ATOM 751 N N . PHE A 1 94 ? -2.978 1.251 -5.537 1.00 95.31 94 PHE A N 1
ATOM 752 C CA . PHE A 1 94 ? -2.944 0.822 -6.940 1.00 95.31 94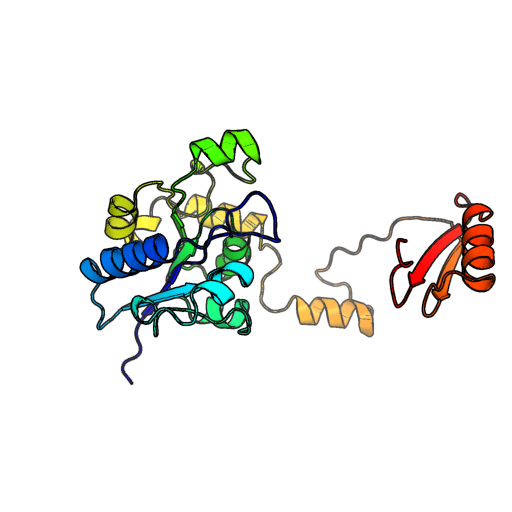 PHE A CA 1
ATOM 753 C C . PHE A 1 94 ? -2.539 -0.650 -7.039 1.00 95.31 94 PHE A C 1
ATOM 755 O O . PHE A 1 94 ? -3.216 -1.419 -7.713 1.00 95.31 94 PHE A O 1
ATOM 762 N N . ASP A 1 95 ? -1.516 -1.060 -6.283 1.00 95.44 95 ASP A N 1
ATOM 763 C CA . ASP A 1 95 ? -1.065 -2.457 -6.226 1.00 95.44 95 ASP A CA 1
ATOM 764 C C . ASP A 1 95 ? -2.140 -3.386 -5.634 1.00 95.44 95 ASP A C 1
ATOM 766 O O . ASP A 1 95 ? -2.198 -4.573 -5.951 1.00 95.44 95 ASP A O 1
ATOM 770 N N . PHE A 1 96 ? -3.020 -2.860 -4.778 1.00 97.69 96 PHE A N 1
ATOM 771 C CA . PHE A 1 96 ? -4.081 -3.636 -4.138 1.00 97.69 96 PHE A CA 1
ATOM 772 C C . PHE A 1 96 ? -5.365 -3.755 -4.978 1.00 97.69 96 PHE A C 1
ATOM 774 O O . PHE A 1 96 ? -6.152 -4.673 -4.734 1.00 97.69 96 PHE A O 1
ATOM 781 N N . LEU A 1 97 ? -5.578 -2.899 -5.989 1.00 96.69 97 LEU A N 1
ATOM 782 C CA . LEU A 1 97 ? -6.768 -2.928 -6.865 1.00 96.69 97 LEU A CA 1
ATOM 783 C C . LEU A 1 97 ? -6.987 -4.290 -7.537 1.00 96.69 97 LEU A C 1
ATOM 785 O O . LEU A 1 97 ? -8.119 -4.709 -7.781 1.00 96.69 97 LEU A O 1
ATOM 789 N N . VAL A 1 98 ? -5.906 -5.014 -7.829 1.00 95.06 98 VAL A N 1
ATOM 790 C CA . VAL A 1 98 ? -5.977 -6.329 -8.482 1.00 95.06 98 VAL A CA 1
ATOM 791 C C . VAL A 1 98 ? -6.709 -7.372 -7.633 1.00 95.06 98 VAL A C 1
ATOM 793 O O . VAL A 1 98 ? -7.206 -8.352 -8.180 1.00 95.06 98 VAL A O 1
ATOM 796 N N . THR A 1 99 ? -6.814 -7.154 -6.318 1.00 95.50 99 THR A N 1
ATOM 797 C CA . THR A 1 99 ? -7.384 -8.117 -5.367 1.00 95.50 99 THR A CA 1
ATOM 798 C C . THR A 1 99 ? -8.912 -8.129 -5.315 1.00 95.50 99 THR A C 1
ATOM 800 O O . THR A 1 99 ? -9.472 -9.072 -4.756 1.00 95.50 99 THR A O 1
ATOM 803 N N . ASP A 1 100 ? -9.583 -7.102 -5.852 1.00 96.06 100 ASP A N 1
ATOM 804 C CA . ASP A 1 100 ? -11.037 -6.887 -5.724 1.00 96.06 100 ASP A CA 1
ATOM 805 C C . ASP A 1 100 ? -11.527 -6.810 -4.263 1.00 96.06 100 ASP A C 1
ATOM 807 O O . ASP A 1 100 ? -12.687 -7.095 -3.950 1.00 96.06 100 ASP A O 1
ATOM 811 N N . ARG A 1 101 ? -10.631 -6.443 -3.339 1.00 98.00 101 ARG A N 1
ATOM 812 C CA . ARG A 1 101 ? -10.920 -6.322 -1.905 1.00 98.00 101 ARG A CA 1
ATOM 813 C C . ARG A 1 101 ? -11.146 -4.866 -1.486 1.00 98.00 101 ARG A C 1
ATOM 815 O O . ARG A 1 101 ? -10.615 -3.963 -2.134 1.00 98.00 101 ARG A O 1
ATOM 822 N N . PRO A 1 102 ? -11.896 -4.628 -0.389 1.00 98.38 102 PRO A N 1
ATOM 823 C CA . PRO A 1 102 ? -12.186 -3.288 0.110 1.00 98.38 102 PRO A CA 1
ATOM 824 C C . PRO A 1 102 ? -10.938 -2.430 0.345 1.00 98.38 102 PRO A C 1
ATOM 826 O O . PRO A 1 102 ? -9.983 -2.866 0.995 1.00 98.38 102 PRO A O 1
ATOM 829 N N . ILE A 1 103 ? -11.003 -1.186 -0.130 1.00 98.44 103 ILE A N 1
ATOM 830 C CA . ILE A 1 103 ? -10.030 -0.123 0.137 1.00 98.44 103 ILE A CA 1
ATOM 831 C C . ILE A 1 103 ? -10.764 1.020 0.834 1.00 98.44 103 ILE A C 1
ATOM 833 O O . ILE A 1 103 ? -11.876 1.374 0.448 1.00 98.44 103 ILE A O 1
ATOM 837 N N . MET A 1 104 ? -10.147 1.599 1.856 1.00 97.88 104 MET A N 1
ATOM 838 C CA . MET A 1 104 ? -10.630 2.788 2.551 1.00 97.88 104 MET A CA 1
ATOM 839 C C . MET A 1 104 ? -9.486 3.777 2.731 1.00 97.88 104 MET A C 1
ATOM 841 O O . MET A 1 104 ? -8.323 3.384 2.842 1.00 97.88 104 MET A O 1
ATOM 845 N N . PHE A 1 105 ? -9.821 5.058 2.806 1.00 96.38 105 PHE A N 1
ATOM 846 C CA . PHE A 1 105 ? -8.843 6.129 2.878 1.00 96.38 105 PHE A CA 1
ATOM 847 C C . PHE A 1 105 ? -9.010 6.928 4.169 1.00 96.38 105 PHE A C 1
ATOM 849 O O . PHE A 1 105 ? -10.045 7.553 4.394 1.00 96.38 105 PHE A O 1
ATOM 856 N N . TYR A 1 106 ? -7.988 6.901 5.024 1.00 94.81 106 TYR A N 1
ATOM 857 C CA . TYR A 1 106 ? -7.913 7.721 6.227 1.00 94.81 106 TYR A CA 1
ATOM 858 C C . TYR A 1 106 ? -6.940 8.874 6.007 1.00 94.81 106 TYR A C 1
ATOM 860 O O . TYR A 1 106 ? -5.726 8.686 5.959 1.00 94.81 106 TYR A O 1
ATOM 868 N N . ILE A 1 107 ? -7.497 10.070 5.856 1.00 90.56 107 ILE A N 1
ATOM 869 C CA . ILE A 1 107 ? -6.791 11.258 5.392 1.00 90.56 107 ILE A CA 1
ATOM 870 C C . ILE A 1 107 ? -7.050 12.418 6.368 1.00 90.56 107 ILE A C 1
ATOM 872 O O . ILE A 1 107 ? -7.831 13.322 6.071 1.00 90.56 107 ILE A O 1
ATOM 876 N N . PRO A 1 108 ? -6.439 12.398 7.565 1.00 85.44 108 PRO A N 1
ATOM 877 C CA . PRO A 1 108 ? -6.703 13.398 8.606 1.00 85.44 108 PRO A CA 1
ATOM 878 C C . PRO A 1 108 ? -6.219 14.815 8.248 1.00 85.44 108 PRO A C 1
ATOM 880 O O . PRO A 1 108 ? -6.610 15.781 8.892 1.00 85.44 108 PRO A O 1
ATOM 883 N N . ASP A 1 109 ? -5.360 14.944 7.239 1.00 81.69 109 ASP A N 1
ATOM 884 C CA . ASP A 1 109 ? -4.717 16.175 6.771 1.00 81.69 109 ASP A CA 1
ATOM 885 C C . ASP A 1 109 ? -5.149 16.558 5.348 1.00 81.69 109 ASP A C 1
ATOM 887 O O . ASP A 1 109 ? -4.372 17.145 4.598 1.00 81.69 109 ASP A O 1
ATOM 891 N N . LEU A 1 110 ? -6.377 16.205 4.951 1.00 75.88 110 LEU A N 1
ATOM 892 C CA . LEU A 1 110 ? -6.865 16.419 3.586 1.00 75.88 110 LEU A CA 1
ATOM 893 C C . LEU A 1 110 ? -6.706 17.869 3.109 1.00 75.88 110 LEU A C 1
ATOM 895 O O . LEU A 1 110 ? -6.171 18.103 2.026 1.00 75.88 110 LEU A O 1
ATOM 899 N N . GLU A 1 111 ? -7.121 18.826 3.935 1.00 71.69 111 GLU A N 1
ATOM 900 C CA . GLU A 1 111 ? -7.062 20.254 3.605 1.00 71.69 111 GLU A CA 1
ATOM 901 C C . GLU A 1 111 ? -5.614 20.761 3.478 1.00 71.69 111 GLU A C 1
ATOM 903 O O . GLU A 1 111 ? -5.267 21.412 2.497 1.00 71.69 111 GLU A O 1
ATOM 908 N N . GLU A 1 112 ? -4.727 20.388 4.407 1.00 69.94 112 GLU A N 1
ATOM 909 C CA . GLU A 1 112 ? -3.310 20.789 4.370 1.00 69.94 112 GLU A CA 1
ATOM 910 C C . GLU A 1 112 ? -2.565 20.167 3.175 1.00 69.94 112 GLU A C 1
ATOM 912 O O . GLU A 1 112 ? -1.700 20.792 2.552 1.00 69.94 112 GLU A O 1
ATOM 917 N N . TYR A 1 113 ? -2.910 18.930 2.818 1.00 68.31 113 TYR A N 1
ATOM 918 C CA . TYR A 1 113 ? -2.267 18.221 1.718 1.00 68.31 113 TYR A CA 1
ATOM 919 C C . TYR A 1 113 ? -2.689 18.768 0.345 1.00 68.31 113 TYR A C 1
ATOM 921 O O . TYR A 1 113 ? -1.842 18.889 -0.550 1.00 68.31 113 TYR A O 1
ATOM 929 N N . LYS A 1 114 ? -3.972 19.141 0.181 1.00 69.06 114 LYS A N 1
ATOM 930 C CA . LYS A 1 114 ? -4.496 19.776 -1.044 1.00 69.06 114 LYS A CA 1
ATOM 931 C C . LYS A 1 114 ? -3.714 21.037 -1.407 1.00 69.06 114 LYS A C 1
ATOM 933 O O . LYS A 1 114 ? -3.324 21.190 -2.563 1.00 69.06 114 LYS A O 1
ATOM 938 N N . ASP A 1 115 ? -3.423 21.874 -0.416 1.00 63.88 115 ASP A N 1
ATOM 939 C CA . ASP A 1 115 ? -2.761 23.165 -0.623 1.00 63.88 115 ASP A CA 1
ATOM 940 C C . ASP A 1 115 ? -1.244 23.057 -0.853 1.00 63.88 115 ASP A C 1
ATOM 942 O O . ASP A 1 115 ? -0.645 23.941 -1.467 1.00 63.88 115 ASP A O 1
ATOM 946 N N . THR A 1 116 ? -0.596 21.986 -0.380 1.00 59.44 116 THR A N 1
ATOM 947 C CA . THR A 1 116 ? 0.877 21.901 -0.352 1.00 59.44 116 THR A CA 1
ATOM 948 C C . THR A 1 116 ? 1.489 21.013 -1.431 1.00 59.44 116 THR A C 1
ATOM 950 O O . THR A 1 116 ? 2.549 21.354 -1.961 1.00 59.44 116 THR A O 1
ATOM 953 N N . ARG A 1 117 ? 0.876 19.865 -1.750 1.00 62.56 117 ARG A N 1
ATOM 954 C CA . ARG A 1 117 ? 1.474 18.854 -2.650 1.00 62.56 117 ARG A CA 1
ATOM 955 C C . ARG A 1 117 ? 0.642 18.547 -3.890 1.00 62.56 117 ARG A C 1
ATOM 957 O O . ARG A 1 117 ? 1.189 18.009 -4.853 1.00 62.56 117 ARG A O 1
ATOM 964 N N . GLY A 1 118 ? -0.635 18.929 -3.883 1.00 63.69 118 GLY A N 1
ATOM 965 C CA . GLY A 1 118 ? -1.600 18.553 -4.909 1.00 63.69 118 GLY A CA 1
ATOM 966 C C . GLY A 1 118 ? -2.015 17.084 -4.788 1.00 63.69 118 GLY A C 1
ATOM 967 O O . GLY A 1 118 ? -1.240 16.218 -4.384 1.00 63.69 118 GLY A O 1
ATOM 968 N N . LEU A 1 119 ? -3.268 16.795 -5.131 1.00 68.81 119 LEU A N 1
ATOM 969 C CA . LEU A 1 119 ? -3.800 15.437 -5.118 1.00 68.81 119 LEU A CA 1
ATOM 970 C C . LEU A 1 119 ? -3.628 14.773 -6.483 1.00 68.81 119 LEU A C 1
ATOM 972 O O . LEU A 1 119 ? -3.969 15.354 -7.511 1.00 68.81 119 LEU A O 1
ATOM 976 N N . TYR A 1 120 ? -3.177 13.515 -6.493 1.00 69.19 120 TYR A N 1
ATOM 977 C CA . TYR A 1 120 ? -3.259 12.673 -7.694 1.00 69.19 120 TYR A CA 1
ATOM 978 C C . TYR A 1 120 ? -4.712 12.445 -8.118 1.00 69.19 120 TYR A C 1
ATOM 980 O O . TYR A 1 120 ? -5.014 12.299 -9.303 1.00 69.19 120 TYR A O 1
ATOM 988 N N . MET A 1 121 ? -5.605 12.378 -7.131 1.00 77.50 121 MET A N 1
ATOM 989 C CA . MET A 1 121 ? -7.005 12.053 -7.303 1.00 77.50 121 MET A CA 1
ATOM 990 C C . MET A 1 121 ? -7.815 12.712 -6.191 1.00 77.50 121 MET A C 1
ATOM 992 O O . MET A 1 121 ? -7.452 12.617 -5.020 1.00 77.50 121 MET A O 1
ATOM 996 N N . GLU A 1 122 ? -8.908 13.372 -6.565 1.00 84.12 122 GLU A N 1
ATOM 997 C CA . GLU A 1 122 ? -9.855 13.904 -5.586 1.00 84.12 122 GLU A CA 1
ATOM 998 C C . GLU A 1 122 ? -10.492 12.758 -4.783 1.00 84.12 122 GLU A C 1
ATOM 1000 O O . GLU A 1 122 ? -10.727 11.687 -5.359 1.00 84.12 122 GLU A O 1
ATOM 1005 N N . PRO A 1 123 ? -10.808 12.956 -3.490 1.00 84.75 123 PRO A N 1
ATOM 1006 C CA . PRO A 1 123 ? -11.376 11.914 -2.636 1.00 84.75 123 PRO A CA 1
ATOM 1007 C C . PRO A 1 123 ? -12.606 11.217 -3.227 1.00 84.75 123 PRO A C 1
ATOM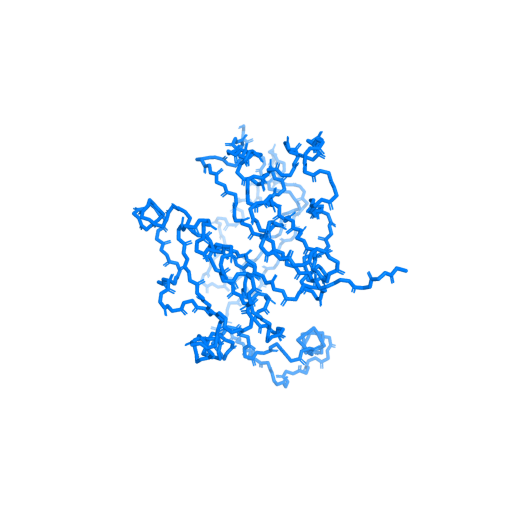 1009 O O . PRO A 1 123 ? -12.770 10.011 -3.074 1.00 84.75 123 PRO A O 1
ATOM 1012 N N . GLU A 1 124 ? -13.440 11.944 -3.971 1.00 86.44 124 GLU A N 1
ATOM 1013 C CA . GLU A 1 124 ? -14.660 11.425 -4.599 1.00 86.44 124 GLU A CA 1
ATOM 1014 C C . GLU A 1 124 ? -14.382 10.460 -5.758 1.00 86.44 124 GLU A C 1
ATOM 1016 O O . GLU A 1 124 ? -15.279 9.734 -6.184 1.00 86.44 124 GLU A O 1
ATOM 1021 N N . LYS A 1 125 ? -13.157 10.455 -6.296 1.00 90.38 125 LYS A N 1
ATOM 1022 C CA . LYS A 1 125 ? -12.724 9.561 -7.378 1.00 90.38 125 LYS A CA 1
ATOM 1023 C C . LYS A 1 125 ? -11.961 8.342 -6.870 1.00 90.38 125 LYS A C 1
ATOM 1025 O O . LYS A 1 125 ? -11.737 7.419 -7.652 1.00 90.38 125 LYS A O 1
ATOM 1030 N N . LEU A 1 126 ? -11.579 8.323 -5.592 1.00 94.50 126 LEU A N 1
ATOM 1031 C CA . LEU A 1 126 ? -10.859 7.202 -5.002 1.00 94.50 126 LEU A CA 1
ATOM 1032 C C . LEU A 1 126 ? -11.687 5.906 -5.099 1.00 94.50 126 LEU A C 1
ATOM 1034 O O . LEU A 1 126 ? -12.923 5.956 -5.071 1.00 94.50 126 LEU A O 1
ATOM 1038 N N . PRO A 1 127 ? -11.031 4.734 -5.194 1.00 96.44 127 PRO A N 1
ATOM 1039 C CA . PRO A 1 127 ? -11.689 3.427 -5.285 1.00 96.44 127 PRO A CA 1
ATOM 1040 C C . PRO A 1 127 ? -12.267 2.952 -3.938 1.00 96.44 127 PRO A C 1
ATOM 1042 O O . PRO A 1 127 ? -12.267 1.763 -3.636 1.00 96.44 127 PRO A O 1
ATOM 1045 N N . GLY A 1 128 ? -12.721 3.876 -3.094 1.00 97.19 128 GLY A N 1
ATOM 1046 C CA . GLY A 1 128 ? -13.221 3.592 -1.760 1.00 97.19 128 GLY A CA 1
ATOM 1047 C C . GLY A 1 128 ? -13.546 4.862 -0.972 1.00 97.19 128 GLY A C 1
ATOM 1048 O O . GLY A 1 128 ? -13.133 5.956 -1.367 1.00 97.19 128 GLY A O 1
ATOM 1049 N N . PRO A 1 129 ? -14.271 4.729 0.150 1.00 96.75 129 PRO A N 1
ATOM 1050 C CA . PRO A 1 129 ? -14.598 5.839 1.036 1.00 96.75 129 PRO A CA 1
ATOM 1051 C C . PRO A 1 129 ? -13.348 6.512 1.587 1.00 96.75 129 PRO A C 1
ATOM 1053 O O . PRO A 1 129 ? -12.408 5.837 2.012 1.00 96.75 129 PRO A O 1
ATOM 1056 N N . ALA A 1 130 ? -13.389 7.840 1.660 1.00 94.88 130 ALA A N 1
ATOM 1057 C CA . ALA A 1 130 ? -12.367 8.657 2.292 1.00 94.88 130 ALA A CA 1
ATOM 1058 C C . ALA A 1 130 ? -12.931 9.417 3.494 1.00 94.88 130 ALA A C 1
ATOM 1060 O O . ALA A 1 130 ? -14.047 9.936 3.451 1.00 94.88 130 ALA A O 1
ATOM 1061 N N . THR A 1 131 ? -12.154 9.495 4.571 1.00 94.06 131 THR A N 1
ATOM 1062 C CA . THR A 1 131 ? -12.507 10.274 5.757 1.00 94.06 131 THR A CA 1
ATOM 1063 C C . THR A 1 131 ? -11.272 10.802 6.477 1.00 94.06 131 THR A C 1
ATOM 1065 O O . THR A 1 131 ? -10.235 10.150 6.531 1.00 94.06 131 THR A O 1
ATOM 1068 N N . ASP A 1 132 ? -11.408 11.979 7.072 1.00 91.75 132 ASP A N 1
ATOM 1069 C CA . ASP A 1 132 ? -10.457 12.605 7.992 1.00 91.75 132 ASP A CA 1
ATOM 1070 C C . ASP A 1 132 ? -10.699 12.219 9.464 1.00 91.75 132 ASP A C 1
ATOM 1072 O O . ASP A 1 132 ? -9.914 12.563 10.347 1.00 91.75 132 ASP A O 1
ATOM 1076 N N . SER A 1 133 ? -11.778 11.485 9.749 1.00 94.44 133 SER A N 1
ATOM 1077 C CA . SER A 1 133 ? -12.226 11.163 11.101 1.00 94.44 133 SER A CA 1
ATOM 1078 C C . SER A 1 133 ? -11.940 9.709 11.447 1.00 94.44 133 SER A C 1
ATOM 1080 O O . SER A 1 133 ? -12.459 8.782 10.822 1.00 94.44 133 SER A O 1
ATOM 1082 N N . LEU A 1 134 ? -11.166 9.507 12.514 1.00 94.94 134 LEU A N 1
ATOM 1083 C CA . LEU A 1 134 ? -10.891 8.172 13.039 1.00 94.94 134 LEU A CA 1
ATOM 1084 C C . LEU A 1 134 ? -12.169 7.461 13.525 1.00 94.94 134 LEU A C 1
ATOM 1086 O O . LEU A 1 134 ? -12.276 6.244 13.389 1.00 94.94 134 LEU A O 1
ATOM 1090 N N . ASP A 1 135 ? -13.149 8.203 14.053 1.00 96.31 135 ASP A N 1
ATOM 1091 C CA . ASP A 1 135 ? -14.435 7.631 14.466 1.00 96.31 135 ASP A CA 1
ATOM 1092 C C . ASP A 1 135 ? -15.189 7.064 13.255 1.00 96.31 135 ASP A C 1
ATOM 1094 O O . ASP A 1 135 ? -15.522 5.878 13.248 1.00 96.31 135 ASP A O 1
ATOM 1098 N N . LYS A 1 136 ? -15.343 7.852 12.182 1.00 97.31 136 LYS A N 1
ATOM 1099 C CA . LYS A 1 136 ? -15.990 7.394 10.939 1.00 97.31 136 LYS A CA 1
ATOM 1100 C C . LYS A 1 136 ? -15.254 6.217 10.300 1.00 97.31 136 LYS A C 1
ATOM 1102 O O . LYS A 1 136 ? -15.891 5.263 9.859 1.00 97.31 136 LYS A O 1
ATOM 1107 N N . LEU A 1 137 ? -13.918 6.247 10.287 1.00 97.69 137 LEU A N 1
ATOM 1108 C CA . LEU A 1 137 ? -13.113 5.122 9.805 1.00 97.69 137 LEU A CA 1
ATOM 1109 C C . LEU A 1 137 ? -13.422 3.847 10.601 1.00 97.69 137 LEU A C 1
ATOM 1111 O O . LEU A 1 137 ? -13.613 2.784 10.014 1.00 97.69 137 LEU A O 1
ATOM 1115 N N . SER A 1 138 ? -13.472 3.943 11.931 1.00 96.88 138 SER A N 1
ATOM 1116 C CA . SER A 1 138 ? -13.760 2.789 12.785 1.00 96.88 138 SER A CA 1
ATOM 1117 C C . SER A 1 138 ? -15.168 2.231 12.535 1.00 96.88 138 SER A C 1
ATOM 1119 O O . SER A 1 138 ? -15.327 1.019 12.398 1.00 96.88 138 SER A O 1
ATOM 1121 N N . GLU A 1 139 ? -16.171 3.095 12.352 1.00 96.81 139 GLU A N 1
ATOM 1122 C CA . GLU A 1 139 ? -17.537 2.691 11.992 1.00 96.81 139 GLU A CA 1
ATOM 1123 C C . GLU A 1 139 ? -17.579 1.941 10.653 1.00 96.81 139 GLU A C 1
ATOM 1125 O O . GLU A 1 139 ? -18.191 0.876 10.556 1.00 96.81 139 GLU A O 1
ATOM 1130 N N . MET A 1 140 ? -16.873 2.441 9.635 1.00 97.56 140 MET A N 1
ATOM 1131 C CA . MET A 1 140 ? -16.743 1.766 8.340 1.00 97.56 140 MET A CA 1
ATOM 1132 C C . MET A 1 140 ? -16.076 0.388 8.475 1.00 97.56 140 MET A C 1
ATOM 1134 O O . MET A 1 140 ? -16.530 -0.591 7.880 1.00 97.56 140 MET A O 1
ATOM 1138 N N . LEU A 1 141 ? -15.021 0.283 9.288 1.00 97.69 141 LEU A N 1
ATOM 1139 C CA . LEU A 1 141 ? -14.280 -0.964 9.511 1.00 97.69 141 LEU A CA 1
ATOM 1140 C C . LEU A 1 141 ? -15.048 -2.006 10.333 1.00 97.69 141 LEU A C 1
ATOM 1142 O O . LEU A 1 141 ? -14.689 -3.185 10.291 1.00 97.69 141 LEU A O 1
ATOM 1146 N N . ALA A 1 142 ? -16.120 -1.624 11.030 1.00 96.25 142 ALA A N 1
ATOM 1147 C CA . ALA A 1 142 ? -17.009 -2.582 11.685 1.00 96.25 142 ALA A CA 1
ATOM 1148 C C . ALA A 1 142 ? -17.732 -3.486 10.663 1.00 96.25 142 ALA A C 1
ATOM 1150 O O . ALA A 1 142 ? -17.976 -4.665 10.938 1.00 96.25 142 ALA A O 1
ATOM 1151 N N . ASN A 1 143 ? -18.031 -2.968 9.463 1.00 96.12 143 ASN A N 1
ATOM 1152 C CA . ASN A 1 143 ? -18.563 -3.748 8.344 1.00 96.12 143 ASN A CA 1
ATOM 1153 C C . ASN A 1 143 ? -17.969 -3.290 6.995 1.00 96.12 143 ASN A C 1
ATOM 1155 O O . ASN A 1 143 ? -18.638 -2.608 6.212 1.00 96.12 143 ASN A O 1
ATOM 1159 N N . PRO A 1 144 ? -16.722 -3.694 6.689 1.00 96.62 144 PRO A N 1
ATOM 1160 C CA . PRO A 1 144 ? -15.945 -3.064 5.631 1.00 96.62 144 PRO A CA 1
ATOM 1161 C C . PRO A 1 144 ? -16.493 -3.319 4.227 1.00 96.62 144 PRO A C 1
ATOM 1163 O O . PRO A 1 144 ? -16.357 -2.468 3.360 1.00 96.62 144 PRO A O 1
ATOM 1166 N N . TYR A 1 145 ? -17.142 -4.462 3.995 1.00 96.56 145 TYR A N 1
ATOM 1167 C CA . TYR A 1 145 ? -17.705 -4.791 2.683 1.00 96.56 145 TYR A CA 1
ATOM 1168 C C . TYR A 1 145 ? -18.973 -3.992 2.371 1.00 96.56 145 TYR A C 1
ATOM 1170 O O . TYR A 1 145 ? -19.170 -3.601 1.226 1.00 96.56 145 TYR A O 1
ATOM 1178 N N . GLU A 1 146 ? -19.820 -3.723 3.371 1.00 97.75 146 GLU A N 1
ATOM 1179 C CA . GLU A 1 146 ? -20.983 -2.851 3.162 1.00 97.75 146 GLU A CA 1
ATOM 1180 C C . GLU A 1 146 ? -20.536 -1.393 3.016 1.00 97.75 146 GLU A C 1
ATOM 1182 O O . GLU A 1 146 ? -21.034 -0.684 2.148 1.00 97.75 146 GLU A O 1
ATOM 1187 N N . ALA A 1 147 ? -19.535 -0.969 3.794 1.00 97.25 147 ALA A N 1
ATOM 1188 C CA . ALA A 1 147 ? -19.012 0.393 3.762 1.00 97.25 147 ALA A CA 1
ATOM 1189 C C . ALA A 1 147 ? -18.367 0.797 2.425 1.00 97.25 147 ALA A C 1
ATOM 1191 O O . ALA A 1 147 ? -18.222 1.986 2.184 1.00 97.25 147 ALA A O 1
ATOM 1192 N N . VAL A 1 148 ? -17.979 -0.145 1.556 1.00 97.44 148 VAL A N 1
ATOM 1193 C CA . VAL A 1 148 ? -17.409 0.163 0.226 1.00 97.44 148 VAL A CA 1
ATOM 1194 C C . VAL A 1 148 ? -18.390 -0.045 -0.929 1.00 97.44 148 VAL A C 1
ATOM 1196 O O . VAL A 1 148 ? -18.036 0.169 -2.086 1.00 97.44 148 VAL A O 1
ATOM 1199 N N . LYS A 1 149 ? -19.623 -0.468 -0.647 1.00 97.00 149 LYS A N 1
ATOM 1200 C CA . LYS A 1 149 ? -20.587 -0.895 -1.669 1.00 97.00 149 LYS A CA 1
ATOM 1201 C C . LYS A 1 149 ? -20.950 0.210 -2.658 1.00 97.00 149 LYS A C 1
ATOM 1203 O O . LYS A 1 149 ? -21.003 -0.046 -3.859 1.00 97.00 149 LYS A O 1
ATOM 1208 N N . ASP A 1 150 ? -21.112 1.433 -2.164 1.00 96.81 150 ASP A N 1
ATOM 1209 C CA . ASP A 1 150 ? -21.430 2.603 -2.991 1.00 96.81 150 ASP A CA 1
ATOM 1210 C C . ASP A 1 150 ? -20.237 3.061 -3.857 1.00 96.81 150 ASP A C 1
ATOM 1212 O O . ASP A 1 150 ? -20.410 3.852 -4.780 1.00 96.81 150 ASP A O 1
ATOM 1216 N N . TRP A 1 151 ? -19.036 2.515 -3.624 1.00 97.00 151 TRP A N 1
ATOM 1217 C CA . TRP A 1 151 ? -17.816 2.785 -4.395 1.00 97.00 151 TRP A CA 1
ATOM 1218 C C . TRP A 1 151 ? -17.491 1.704 -5.435 1.00 97.00 151 TRP A C 1
ATOM 1220 O O . TRP A 1 151 ? -16.420 1.745 -6.041 1.00 97.00 151 TRP A O 1
ATOM 1230 N N . ALA A 1 152 ? -18.390 0.745 -5.688 1.00 96.81 152 ALA A N 1
ATOM 1231 C CA . ALA A 1 152 ? -18.141 -0.340 -6.642 1.00 96.81 152 ALA A CA 1
ATOM 1232 C C . ALA A 1 152 ? -17.791 0.168 -8.057 1.00 96.81 152 ALA A C 1
ATOM 1234 O O . ALA A 1 152 ? -16.882 -0.363 -8.700 1.00 96.81 152 ALA A O 1
ATOM 1235 N N . ASP A 1 153 ? -18.465 1.223 -8.528 1.00 97.44 153 ASP A N 1
ATOM 1236 C CA . ASP A 1 153 ? -18.178 1.826 -9.833 1.00 97.44 153 ASP A CA 1
ATOM 1237 C C . ASP A 1 153 ? -16.821 2.544 -9.843 1.00 97.44 153 ASP A C 1
ATOM 1239 O O . ASP A 1 153 ? -16.052 2.381 -10.791 1.00 97.44 153 ASP A O 1
ATOM 1243 N N . ASN A 1 154 ? -16.480 3.277 -8.777 1.00 97.25 154 ASN A N 1
ATOM 1244 C CA . ASN A 1 154 ? -15.166 3.905 -8.623 1.00 97.25 154 ASN A CA 1
ATOM 1245 C C . ASN A 1 154 ? -14.043 2.867 -8.647 1.00 97.25 154 ASN A C 1
ATOM 1247 O O . ASN A 1 154 ? -13.051 3.047 -9.351 1.00 97.25 154 ASN A O 1
ATOM 1251 N N . TYR A 1 155 ? -14.216 1.771 -7.905 1.00 97.50 155 TYR A N 1
ATOM 1252 C CA . TYR A 1 155 ? -13.253 0.679 -7.858 1.00 97.50 155 TYR A CA 1
ATOM 1253 C C . TYR A 1 155 ? -13.052 0.061 -9.242 1.00 97.50 155 TYR A C 1
ATOM 1255 O O . TYR A 1 155 ? -11.915 -0.071 -9.698 1.00 97.50 155 TYR A O 1
ATOM 1263 N N . ARG A 1 156 ? -14.147 -0.267 -9.946 1.00 96.62 156 ARG A N 1
ATOM 1264 C CA . ARG A 1 156 ? -14.087 -0.833 -11.301 1.00 96.62 156 ARG A CA 1
ATOM 1265 C C . ARG A 1 156 ? -13.374 0.113 -12.266 1.00 96.62 156 ARG A C 1
ATOM 1267 O O . ARG A 1 156 ? -12.456 -0.318 -12.955 1.00 96.62 156 ARG A O 1
ATOM 1274 N N . ASN A 1 157 ? -13.742 1.394 -12.268 1.00 96.12 157 ASN A N 1
ATOM 1275 C CA . ASN A 1 157 ? -13.126 2.400 -13.134 1.00 96.12 157 ASN A CA 1
ATOM 1276 C C . ASN A 1 157 ? -11.624 2.553 -12.842 1.00 96.12 157 ASN A C 1
ATOM 1278 O O . ASN A 1 157 ? -10.819 2.613 -13.769 1.00 96.12 157 ASN A O 1
ATOM 1282 N N . ALA A 1 158 ? -11.233 2.573 -11.563 1.00 95.75 158 ALA A N 1
ATOM 1283 C CA . ALA A 1 158 ? -9.830 2.630 -11.170 1.00 95.75 158 ALA A CA 1
ATOM 1284 C C . ALA A 1 158 ? -9.067 1.384 -11.645 1.00 95.75 158 ALA A C 1
ATOM 1286 O O . ALA A 1 158 ? -8.003 1.507 -12.245 1.00 95.75 158 ALA A O 1
ATOM 1287 N N . LYS A 1 159 ? -9.618 0.183 -11.449 1.00 95.75 159 LYS A N 1
ATOM 1288 C CA . LYS A 1 159 ? -8.987 -1.064 -11.899 1.00 95.75 159 LYS A CA 1
ATOM 1289 C C . LYS A 1 159 ? -8.831 -1.116 -13.422 1.00 95.75 159 LYS A C 1
ATOM 1291 O O . LYS A 1 159 ? -7.759 -1.467 -13.905 1.00 95.75 159 LYS A O 1
ATOM 1296 N N . GLU A 1 160 ? -9.852 -0.715 -14.179 1.00 95.19 160 GLU A N 1
ATOM 1297 C CA . GLU A 1 160 ? -9.788 -0.636 -15.646 1.00 95.19 160 GLU A CA 1
ATOM 1298 C C . GLU A 1 160 ? -8.737 0.371 -16.129 1.00 95.19 160 GLU A C 1
ATOM 1300 O O . GLU A 1 160 ? -8.040 0.127 -17.115 1.00 95.19 160 GLU A O 1
ATOM 1305 N N . GLN A 1 161 ? -8.601 1.497 -15.428 1.00 94.94 161 GLN A N 1
ATOM 1306 C CA . GLN A 1 161 ? -7.650 2.542 -15.786 1.00 94.94 161 GLN A CA 1
ATOM 1307 C C . GLN A 1 161 ? -6.205 2.178 -15.423 1.00 94.94 161 GLN A C 1
ATOM 1309 O O . GLN A 1 161 ? -5.296 2.424 -16.219 1.00 94.94 161 GLN A O 1
ATOM 1314 N N . PHE A 1 162 ? -5.980 1.641 -14.223 1.00 94.06 162 PHE A N 1
ATOM 1315 C CA . PHE A 1 162 ? -4.641 1.503 -13.641 1.00 94.06 162 PHE A CA 1
ATOM 1316 C C . PHE A 1 162 ? -4.075 0.087 -13.719 1.00 94.06 162 PHE A C 1
ATOM 1318 O O . PHE A 1 162 ? -2.861 -0.059 -13.831 1.00 94.06 162 PHE A O 1
ATOM 1325 N N . CYS A 1 163 ? -4.929 -0.938 -13.758 1.00 94.56 163 CYS A N 1
ATOM 1326 C CA . CYS A 1 163 ? -4.529 -2.345 -13.800 1.00 94.56 163 CYS A CA 1
ATOM 1327 C C . CYS A 1 163 ? -4.971 -3.087 -15.087 1.00 94.56 163 CYS A C 1
ATOM 1329 O O . CYS A 1 163 ? -5.285 -4.277 -15.011 1.00 94.56 163 CYS A O 1
ATOM 1331 N N . PRO A 1 164 ? -4.999 -2.472 -16.294 1.00 91.56 164 PRO A N 1
ATOM 1332 C CA . PRO A 1 164 ? -5.544 -3.127 -17.491 1.00 91.56 164 PRO A CA 1
ATOM 1333 C C . PRO A 1 164 ? -4.727 -4.341 -17.961 1.00 91.56 164 PRO A C 1
ATOM 1335 O O . PRO A 1 164 ? -5.212 -5.139 -18.761 1.00 91.56 164 PRO A O 1
ATOM 1338 N N . GLY A 1 165 ? -3.471 -4.456 -17.518 1.00 89.44 165 GLY A N 1
ATOM 1339 C CA . GLY A 1 165 ? -2.560 -5.542 -17.873 1.00 89.44 165 GLY A CA 1
ATOM 1340 C C . GLY A 1 165 ? -2.277 -6.529 -16.742 1.00 89.44 165 GLY A C 1
ATOM 1341 O O . GLY A 1 165 ? -1.511 -7.461 -16.973 1.00 89.44 165 GLY A O 1
ATOM 1342 N N . ASP A 1 166 ? -2.851 -6.352 -15.551 1.00 91.00 166 ASP A N 1
ATOM 1343 C CA . ASP A 1 166 ? -2.508 -7.150 -14.367 1.00 91.00 166 ASP A CA 1
ATOM 1344 C C . ASP A 1 166 ? -3.335 -8.441 -14.301 1.00 91.00 166 ASP A C 1
ATOM 1346 O O . ASP A 1 166 ? -4.207 -8.629 -13.458 1.00 91.00 166 ASP A O 1
ATOM 1350 N N . ASP A 1 167 ? -3.045 -9.354 -15.225 1.00 91.56 167 ASP A N 1
ATOM 1351 C CA . ASP A 1 167 ? -3.704 -10.660 -15.374 1.00 91.56 167 ASP A CA 1
ATOM 1352 C C . ASP A 1 167 ? -2.886 -11.833 -14.799 1.00 91.56 167 ASP A C 1
ATOM 1354 O O . ASP A 1 167 ? -3.184 -12.996 -15.061 1.00 91.56 167 ASP A O 1
ATOM 1358 N N . GLY A 1 168 ? -1.819 -11.536 -14.052 1.00 92.44 168 GLY A N 1
ATOM 1359 C CA . GLY A 1 168 ? -0.896 -12.535 -13.503 1.00 92.44 168 GLY A CA 1
ATOM 1360 C C . GLY A 1 168 ? 0.190 -13.024 -14.472 1.00 92.44 168 GLY A C 1
ATOM 1361 O O . GLY A 1 168 ? 1.094 -13.738 -14.044 1.00 92.44 168 GLY A O 1
ATOM 1362 N N . HIS A 1 169 ? 0.176 -12.599 -15.742 1.00 94.19 169 HIS A N 1
ATOM 1363 C CA . HIS A 1 169 ? 1.146 -13.019 -16.767 1.00 94.19 169 HIS A CA 1
ATOM 1364 C C . HIS A 1 169 ? 2.083 -11.893 -17.236 1.00 94.19 169 HIS A C 1
ATOM 1366 O O . HIS A 1 169 ? 2.828 -12.062 -18.204 1.00 94.19 169 HIS A O 1
ATOM 1372 N N . VAL A 1 170 ? 2.096 -10.743 -16.551 1.00 92.94 170 VAL A N 1
ATOM 1373 C CA . VAL A 1 170 ? 2.944 -9.585 -16.905 1.00 92.94 170 VAL A CA 1
ATOM 1374 C C . VAL A 1 170 ? 4.422 -9.976 -16.994 1.00 92.94 170 VAL A C 1
ATOM 1376 O O . VAL A 1 170 ? 5.064 -9.723 -18.013 1.00 92.94 170 VAL A O 1
ATOM 1379 N N . SER A 1 171 ? 4.961 -10.640 -15.969 1.00 94.19 171 SER A N 1
ATOM 1380 C CA . SER A 1 171 ? 6.372 -11.048 -15.938 1.00 94.19 171 SER A CA 1
ATOM 1381 C C . SER A 1 171 ? 6.716 -12.012 -17.072 1.00 94.19 171 SER A C 1
ATOM 1383 O O . SER A 1 171 ? 7.728 -11.832 -17.744 1.00 94.19 171 SER A O 1
ATOM 1385 N N . GLU A 1 172 ? 5.852 -12.996 -17.334 1.00 95.06 172 GLU A N 1
ATOM 1386 C CA . GLU A 1 172 ? 6.015 -13.941 -18.442 1.00 95.06 172 GLU A CA 1
ATOM 1387 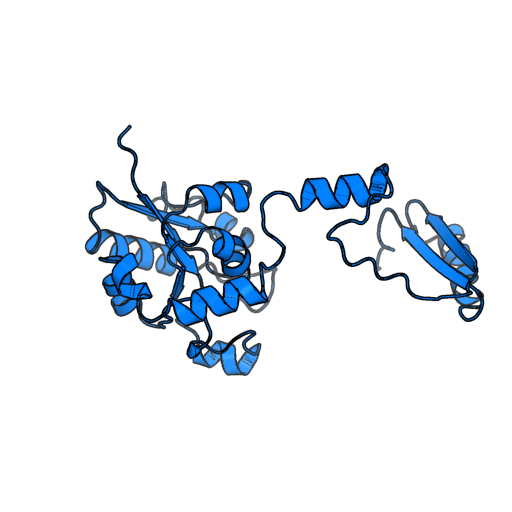C C . GLU A 1 172 ? 6.045 -13.217 -19.794 1.00 95.06 172 GLU A C 1
ATOM 1389 O O . GLU A 1 172 ? 6.953 -13.447 -20.596 1.00 95.06 172 GLU A O 1
ATOM 1394 N N . ARG A 1 173 ? 5.107 -12.287 -20.023 1.00 95.00 173 ARG A N 1
ATOM 1395 C CA . ARG A 1 173 ? 5.070 -11.442 -21.223 1.00 95.00 173 ARG A CA 1
ATOM 1396 C C . ARG A 1 173 ? 6.383 -10.687 -21.418 1.00 95.00 173 ARG A C 1
ATOM 1398 O O . ARG A 1 173 ? 6.963 -10.740 -22.501 1.00 95.00 173 ARG A O 1
ATOM 1405 N N . ILE A 1 174 ? 6.885 -10.023 -20.377 1.00 94.44 174 ILE A N 1
ATOM 1406 C CA . ILE A 1 174 ? 8.136 -9.257 -20.461 1.00 94.44 174 ILE A CA 1
ATOM 1407 C C . ILE A 1 174 ? 9.343 -10.170 -20.722 1.00 94.44 174 ILE A C 1
ATOM 1409 O O . ILE A 1 174 ? 10.169 -9.855 -21.581 1.00 94.44 174 ILE A O 1
ATOM 1413 N N . VAL A 1 175 ? 9.431 -11.325 -20.056 1.00 95.62 175 VAL A N 1
ATOM 1414 C CA . VAL A 1 175 ? 10.497 -12.313 -20.301 1.00 95.62 175 VAL A CA 1
ATOM 1415 C C . VAL A 1 175 ? 10.454 -12.817 -21.748 1.00 95.62 175 VAL A C 1
ATOM 1417 O O . VAL A 1 175 ? 11.485 -12.833 -22.423 1.00 95.62 175 VAL A O 1
ATOM 1420 N N . ASN A 1 176 ? 9.277 -13.169 -22.265 1.00 95.19 176 ASN A N 1
ATOM 1421 C CA . ASN A 1 176 ? 9.120 -13.624 -23.647 1.00 95.19 176 ASN A CA 1
ATOM 1422 C C . ASN A 1 176 ? 9.475 -12.514 -24.659 1.00 95.19 176 ASN A C 1
ATOM 1424 O O . ASN A 1 176 ? 10.158 -12.778 -25.651 1.00 95.19 176 ASN A O 1
ATOM 1428 N N . ALA A 1 177 ? 9.128 -11.255 -24.385 1.00 94.06 177 ALA A N 1
ATOM 1429 C CA . ALA A 1 177 ? 9.507 -10.126 -25.235 1.00 94.06 177 ALA A CA 1
ATOM 1430 C C . ALA A 1 177 ? 11.021 -9.902 -25.309 1.00 94.06 177 ALA A C 1
ATOM 1432 O O . ALA A 1 177 ? 11.549 -9.636 -26.390 1.00 94.06 177 ALA A O 1
ATOM 1433 N N . ILE A 1 178 ? 11.715 -10.005 -24.172 1.00 93.12 178 ILE A N 1
ATOM 1434 C CA . ILE A 1 178 ? 13.162 -9.768 -24.084 1.00 93.12 178 ILE A CA 1
ATOM 1435 C C . ILE A 1 178 ? 13.944 -10.933 -24.692 1.00 93.12 178 ILE A C 1
ATOM 1437 O O . ILE A 1 178 ? 14.858 -10.714 -25.484 1.00 93.12 178 ILE A O 1
ATOM 1441 N N . PHE A 1 179 ? 13.600 -12.168 -24.323 1.00 96.06 179 PHE A N 1
ATOM 1442 C CA . PHE A 1 179 ? 14.435 -13.335 -24.620 1.00 96.06 179 PHE A CA 1
ATOM 1443 C C . PHE A 1 179 ? 13.964 -14.149 -25.825 1.00 96.06 179 PHE A C 1
ATOM 1445 O O . PHE A 1 179 ? 14.770 -14.867 -26.415 1.00 96.06 179 PHE A O 1
ATOM 1452 N N . LYS A 1 180 ? 12.688 -14.041 -26.214 1.00 95.19 180 LYS A N 1
ATOM 1453 C CA . LYS A 1 180 ? 12.109 -14.793 -27.342 1.00 95.19 180 LYS A CA 1
ATOM 1454 C C . LYS A 1 180 ? 11.657 -13.906 -28.503 1.00 95.19 180 LYS A C 1
ATOM 1456 O O . LYS A 1 180 ? 11.242 -14.428 -29.531 1.00 95.19 180 LYS A O 1
ATOM 1461 N N . ASN A 1 181 ? 11.767 -12.579 -28.375 1.00 92.06 181 ASN A N 1
ATOM 1462 C CA . ASN A 1 181 ? 11.211 -11.608 -29.327 1.00 92.06 181 ASN A CA 1
ATOM 1463 C C . ASN A 1 181 ? 9.701 -11.805 -29.578 1.00 92.06 181 ASN A C 1
ATOM 1465 O O . ASN A 1 181 ? 9.197 -11.520 -30.665 1.00 92.06 181 ASN A O 1
ATOM 1469 N N . GLU A 1 182 ? 8.974 -12.290 -28.571 1.00 94.12 182 GLU A N 1
ATOM 1470 C CA . GLU A 1 182 ? 7.526 -12.478 -28.622 1.00 94.12 182 GLU A CA 1
ATOM 1471 C C . GLU A 1 182 ? 6.832 -11.247 -28.030 1.00 94.12 182 GLU A C 1
ATOM 1473 O O . GLU A 1 182 ? 6.841 -11.028 -26.823 1.00 94.12 182 GLU A O 1
ATOM 1478 N N . TYR A 1 183 ? 6.226 -10.425 -28.887 1.00 92.00 183 TYR A N 1
ATOM 1479 C CA . TYR A 1 183 ? 5.624 -9.142 -28.490 1.00 92.00 183 TYR A CA 1
ATOM 1480 C C . TYR A 1 183 ? 4.092 -9.169 -28.430 1.00 92.00 183 TYR A C 1
ATOM 1482 O O . TYR A 1 183 ? 3.446 -8.121 -28.392 1.00 92.00 183 TYR A O 1
ATOM 1490 N N . ASN A 1 184 ? 3.499 -10.363 -28.446 1.00 86.31 184 ASN A N 1
ATOM 1491 C CA . ASN A 1 184 ? 2.054 -10.522 -28.330 1.00 86.31 184 ASN A CA 1
ATOM 1492 C C . ASN A 1 184 ? 1.579 -9.905 -27.007 1.00 86.31 184 ASN A C 1
ATOM 1494 O O . ASN A 1 184 ? 2.202 -10.107 -25.968 1.00 86.31 184 ASN A O 1
ATOM 1498 N N . HIS A 1 185 ? 0.475 -9.155 -27.046 1.00 84.00 185 HIS A N 1
ATOM 1499 C CA . HIS A 1 185 ? -0.116 -8.508 -25.865 1.00 84.00 185 HIS A CA 1
ATOM 1500 C C . HIS A 1 185 ? 0.799 -7.494 -25.149 1.00 84.00 185 HIS A C 1
ATOM 1502 O O . HIS A 1 185 ? 0.578 -7.178 -23.982 1.00 84.00 185 HIS A O 1
ATOM 1508 N N . ILE A 1 186 ? 1.811 -6.953 -25.838 1.00 87.44 186 ILE A N 1
ATOM 1509 C CA . ILE A 1 186 ? 2.689 -5.901 -25.314 1.00 87.44 186 ILE A CA 1
ATOM 1510 C C . ILE A 1 186 ? 2.732 -4.753 -26.313 1.00 87.44 186 ILE A C 1
ATOM 1512 O O . ILE A 1 186 ? 2.973 -4.935 -27.507 1.00 87.44 186 ILE A O 1
ATOM 1516 N N . LYS A 1 187 ? 2.547 -3.529 -25.819 1.00 86.81 187 LYS A N 1
ATOM 1517 C CA . LYS A 1 187 ? 2.737 -2.330 -26.630 1.00 86.81 187 LYS A CA 1
ATOM 1518 C C . LYS A 1 187 ? 4.228 -2.028 -26.749 1.00 86.81 187 LYS A C 1
ATOM 1520 O O . LYS A 1 187 ? 4.821 -1.415 -25.867 1.00 86.81 187 LYS A O 1
ATOM 1525 N N . VAL A 1 188 ? 4.835 -2.425 -27.864 1.00 86.31 188 VAL A N 1
ATOM 1526 C CA . VAL A 1 188 ? 6.232 -2.087 -28.156 1.00 86.31 188 VAL A CA 1
ATOM 1527 C C . VAL A 1 188 ? 6.294 -0.735 -28.852 1.00 86.31 188 VAL A C 1
ATOM 1529 O O . VAL A 1 188 ? 5.943 -0.604 -30.023 1.00 86.31 188 VAL A O 1
ATOM 1532 N N . VAL A 1 189 ? 6.779 0.279 -28.140 1.00 87.12 189 VAL A N 1
ATOM 1533 C CA . VAL A 1 189 ? 7.086 1.582 -28.733 1.00 87.12 189 VAL A CA 1
ATOM 1534 C C . VAL A 1 189 ? 8.540 1.566 -29.186 1.00 87.12 189 VAL A C 1
ATOM 1536 O O . VAL A 1 189 ? 9.458 1.526 -28.371 1.00 87.12 189 VAL A O 1
ATOM 1539 N N . ARG A 1 190 ? 8.757 1.581 -30.503 1.00 80.62 190 ARG A N 1
ATOM 1540 C CA . ARG A 1 190 ? 10.088 1.746 -31.096 1.00 80.62 190 ARG A CA 1
ATOM 1541 C C . ARG A 1 190 ? 10.211 3.195 -31.551 1.00 80.62 190 ARG A C 1
ATOM 1543 O O . ARG A 1 190 ? 9.694 3.510 -32.623 1.00 80.62 190 ARG A O 1
ATOM 1550 N N . PRO A 1 191 ? 10.828 4.091 -30.760 1.00 74.69 191 PRO A N 1
ATOM 1551 C CA . PRO A 1 191 ? 11.072 5.442 -31.235 1.00 74.69 191 PRO A CA 1
ATOM 1552 C C . PRO A 1 191 ? 11.912 5.352 -32.511 1.00 74.69 191 PRO A C 1
ATOM 1554 O O . PRO A 1 191 ? 12.988 4.749 -32.519 1.00 74.69 191 PRO A O 1
ATOM 1557 N N . LEU A 1 192 ? 11.384 5.900 -33.607 1.00 72.94 192 LEU A N 1
ATOM 1558 C CA . LEU A 1 192 ? 12.120 6.036 -34.855 1.00 72.94 192 LEU A CA 1
ATOM 1559 C C . LEU A 1 192 ? 13.212 7.074 -34.621 1.00 72.94 192 LEU A C 1
ATOM 1561 O O . LEU A 1 192 ? 12.969 8.276 -34.681 1.00 72.94 192 LEU A O 1
ATOM 1565 N N . GLN A 1 193 ? 14.412 6.603 -34.314 1.00 74.38 193 GLN A N 1
ATOM 1566 C CA . GLN A 1 193 ? 15.599 7.436 -34.280 1.00 74.38 193 GLN A CA 1
ATOM 1567 C C . GLN A 1 193 ? 16.621 6.839 -35.252 1.00 74.38 193 GLN A C 1
ATOM 1569 O O . GLN A 1 193 ? 16.911 5.645 -35.213 1.00 74.38 193 GLN A O 1
ATOM 1574 N N . ASN A 1 194 ? 17.109 7.673 -36.174 1.00 84.12 194 ASN A N 1
ATOM 1575 C CA . ASN A 1 194 ? 18.119 7.306 -37.176 1.00 84.12 194 ASN A CA 1
ATOM 1576 C C . ASN A 1 194 ? 19.550 7.517 -36.652 1.00 84.12 194 ASN A C 1
ATOM 1578 O O . ASN A 1 194 ? 20.514 7.465 -37.417 1.00 84.12 194 ASN A O 1
ATOM 1582 N N . LYS A 1 195 ? 19.695 7.809 -35.357 1.00 90.94 195 LYS A N 1
ATOM 1583 C CA . LYS A 1 195 ? 20.977 8.063 -34.715 1.00 90.94 195 LYS A CA 1
ATOM 1584 C C . LYS A 1 195 ? 21.688 6.738 -34.473 1.00 90.94 195 LYS A C 1
ATOM 1586 O O . LYS A 1 195 ? 21.102 5.708 -34.134 1.00 90.94 195 LYS A O 1
ATOM 1591 N N . LYS A 1 196 ? 23.006 6.756 -34.618 1.00 91.19 196 LYS A N 1
ATOM 1592 C CA . LYS A 1 196 ? 23.825 5.603 -34.262 1.00 91.19 196 LYS A CA 1
ATOM 1593 C C . LYS A 1 196 ? 23.875 5.495 -32.736 1.00 91.19 196 LYS A C 1
ATOM 1595 O O . LYS A 1 196 ? 24.245 6.453 -32.063 1.00 91.19 196 LYS A O 1
ATOM 1600 N N . LYS A 1 197 ? 23.502 4.334 -32.197 1.00 92.19 197 LYS A N 1
ATOM 1601 C CA . LYS A 1 197 ? 23.530 4.076 -30.752 1.00 92.19 197 LYS A CA 1
ATOM 1602 C C . LYS A 1 197 ? 24.964 3.866 -30.276 1.00 92.19 197 LYS A C 1
ATOM 1604 O O . LYS A 1 197 ? 25.701 3.086 -30.881 1.00 92.19 197 LYS A O 1
ATOM 1609 N N . ILE A 1 198 ? 25.342 4.545 -29.199 1.00 93.50 198 ILE A N 1
ATOM 1610 C CA . ILE A 1 198 ? 26.618 4.370 -28.505 1.00 93.50 198 ILE A CA 1
ATOM 1611 C C . ILE A 1 198 ? 26.307 4.054 -27.043 1.00 93.50 198 ILE A C 1
ATOM 1613 O O . ILE A 1 198 ? 25.675 4.850 -26.356 1.00 93.50 198 ILE A O 1
ATOM 1617 N N . PHE A 1 199 ? 26.771 2.900 -26.568 1.00 93.00 199 PHE A N 1
ATOM 1618 C CA . PHE A 1 199 ? 26.765 2.561 -25.149 1.00 93.00 199 PHE A CA 1
ATOM 1619 C C . PHE A 1 199 ? 28.187 2.687 -24.606 1.00 93.00 199 PHE A C 1
ATOM 1621 O O . PHE A 1 199 ? 29.105 2.065 -25.145 1.00 93.00 199 PHE A O 1
ATOM 1628 N N . ILE A 1 200 ? 28.370 3.494 -23.562 1.00 91.38 200 ILE A N 1
ATOM 1629 C CA . ILE A 1 200 ? 29.654 3.656 -22.879 1.00 91.38 200 ILE A CA 1
ATOM 1630 C C . ILE A 1 200 ? 29.478 3.184 -21.439 1.00 91.38 200 ILE A C 1
ATOM 1632 O O . ILE A 1 200 ? 28.745 3.800 -20.670 1.00 91.38 200 ILE A O 1
ATOM 1636 N N . SER A 1 201 ? 30.156 2.096 -21.079 1.00 88.38 201 SER A N 1
ATOM 1637 C CA . SER A 1 201 ? 30.236 1.631 -19.695 1.00 88.38 201 SER A CA 1
ATOM 1638 C C . SER A 1 201 ? 31.533 2.141 -19.086 1.00 88.38 201 SER A C 1
ATOM 1640 O O . SER A 1 201 ? 32.615 1.711 -19.490 1.00 88.38 201 SER A O 1
ATOM 1642 N N . LEU A 1 202 ? 31.427 3.036 -18.110 1.00 82.06 202 LEU A N 1
ATOM 1643 C CA . LEU A 1 202 ? 32.547 3.426 -17.263 1.00 82.06 202 LEU A CA 1
ATOM 1644 C C . LEU A 1 202 ? 32.422 2.688 -15.924 1.00 82.06 202 LEU A C 1
ATOM 1646 O O . LEU A 1 202 ? 31.321 2.382 -15.470 1.00 82.06 202 LEU A O 1
ATOM 1650 N N . GLY A 1 203 ? 33.555 2.405 -15.283 1.00 78.00 203 GLY A N 1
ATOM 1651 C CA . GLY A 1 203 ? 33.563 1.970 -13.888 1.00 78.00 203 GLY A CA 1
ATOM 1652 C C . GLY A 1 203 ? 33.186 3.121 -12.948 1.00 78.00 203 GLY A C 1
ATOM 1653 O O . GLY A 1 203 ? 32.259 3.889 -13.196 1.00 78.00 203 GLY A O 1
ATOM 1654 N N . ARG A 1 204 ? 33.938 3.274 -11.858 1.00 78.12 204 ARG A N 1
ATOM 1655 C CA . ARG A 1 204 ? 33.787 4.422 -10.955 1.00 78.12 204 ARG A CA 1
ATOM 1656 C C . ARG A 1 204 ? 34.206 5.723 -11.641 1.00 78.12 204 ARG A C 1
ATOM 1658 O O . ARG A 1 204 ? 35.317 5.808 -12.168 1.00 78.12 204 ARG A O 1
ATOM 1665 N N . ALA A 1 205 ? 33.356 6.744 -11.574 1.00 77.38 205 ALA A N 1
ATOM 1666 C CA . ALA A 1 205 ? 33.686 8.089 -12.028 1.00 77.38 205 ALA A CA 1
ATOM 1667 C C . ALA A 1 205 ? 34.441 8.857 -10.928 1.00 77.38 205 ALA A C 1
ATOM 1669 O O . ALA A 1 205 ? 33.872 9.651 -10.185 1.00 77.38 205 ALA A O 1
ATOM 1670 N N . LEU A 1 206 ? 35.739 8.577 -10.794 1.00 79.50 206 LEU A N 1
ATOM 1671 C CA . LEU A 1 206 ? 36.617 9.258 -9.834 1.00 79.50 206 LEU A CA 1
ATOM 1672 C C . LEU A 1 206 ? 37.032 10.638 -10.357 1.00 79.50 206 LEU A C 1
ATOM 1674 O O . LEU A 1 206 ? 37.194 10.803 -11.565 1.00 79.50 206 LEU A O 1
ATOM 1678 N N . GLN A 1 207 ? 37.296 11.604 -9.478 1.00 78.19 207 GLN A N 1
ATOM 1679 C CA . GLN A 1 207 ? 37.878 12.894 -9.870 1.00 78.19 207 GLN A CA 1
ATOM 1680 C C . GLN A 1 207 ? 39.323 12.719 -10.357 1.00 78.19 207 GLN A C 1
ATOM 1682 O O . GLN A 1 207 ? 40.289 12.791 -9.601 1.00 78.19 207 GLN A O 1
ATOM 1687 N N . ASN A 1 208 ? 39.480 12.407 -11.639 1.00 81.75 208 ASN A N 1
ATOM 1688 C CA . ASN A 1 208 ? 40.771 12.199 -12.272 1.00 81.75 208 ASN A CA 1
ATOM 1689 C C . ASN A 1 208 ? 40.696 12.486 -13.778 1.00 81.75 208 ASN A C 1
ATOM 1691 O O . ASN A 1 208 ? 39.634 12.748 -14.349 1.00 81.75 208 ASN A O 1
ATOM 1695 N N . GLY A 1 209 ? 41.848 12.396 -14.447 1.00 84.75 209 GLY A N 1
ATOM 1696 C CA . GLY A 1 209 ? 41.951 12.646 -15.885 1.00 84.75 209 GLY A CA 1
ATOM 1697 C C . GLY A 1 209 ? 41.091 11.721 -16.756 1.00 84.75 209 GLY A C 1
ATOM 1698 O O . GLY A 1 209 ? 40.733 12.112 -17.865 1.00 84.75 209 GLY A O 1
ATOM 1699 N N . ILE A 1 210 ? 40.711 10.534 -16.267 1.00 84.81 210 ILE A N 1
ATOM 1700 C CA . ILE A 1 210 ? 39.854 9.591 -17.000 1.00 84.81 210 ILE A CA 1
ATOM 1701 C C . ILE A 1 210 ? 38.427 10.138 -17.056 1.00 84.81 210 ILE A C 1
ATOM 1703 O O . ILE A 1 210 ? 37.871 10.268 -18.146 1.00 84.81 210 ILE A O 1
ATOM 1707 N N . THR A 1 211 ? 37.862 10.536 -15.912 1.00 87.44 211 THR A N 1
ATOM 1708 C CA . THR A 1 211 ? 36.518 11.132 -15.854 1.00 87.44 211 THR A CA 1
ATOM 1709 C C . THR A 1 211 ? 36.465 12.462 -16.598 1.00 87.44 211 THR A C 1
ATOM 1711 O O . THR A 1 211 ? 35.535 12.686 -17.367 1.00 87.44 211 THR A O 1
ATOM 1714 N N . HIS A 1 212 ? 37.491 13.314 -16.476 1.00 86.81 212 HIS A N 1
ATOM 1715 C CA . HIS A 1 212 ? 37.559 14.555 -17.257 1.00 86.81 212 HIS A CA 1
ATOM 1716 C C . HIS A 1 212 ? 37.596 14.300 -18.769 1.00 86.81 212 HIS A C 1
ATOM 1718 O O . HIS A 1 212 ? 36.884 14.967 -19.520 1.00 86.81 212 HIS A O 1
ATOM 1724 N N . SER A 1 213 ? 38.376 13.316 -19.225 1.00 89.31 213 SER A N 1
ATOM 1725 C CA . SER A 1 213 ? 38.429 12.945 -20.647 1.00 89.31 213 SER A CA 1
ATOM 1726 C C . SER A 1 213 ? 37.098 12.373 -21.134 1.00 89.31 213 SER A C 1
ATOM 1728 O O . SER A 1 213 ? 36.659 12.673 -22.242 1.00 89.31 213 SER A O 1
ATOM 1730 N N . PHE A 1 214 ? 36.423 11.589 -20.293 1.00 90.12 214 PHE A N 1
ATOM 1731 C CA . PHE A 1 214 ? 35.104 11.041 -20.583 1.00 90.12 214 PHE A CA 1
ATOM 1732 C C . PHE A 1 214 ? 34.027 12.131 -20.693 1.00 90.12 214 PHE A C 1
ATOM 1734 O O . PHE A 1 214 ? 33.288 12.162 -21.675 1.00 90.12 214 PHE A O 1
ATOM 1741 N N . LEU A 1 215 ? 33.975 13.069 -19.744 1.00 90.31 215 LEU A N 1
ATOM 1742 C CA . LEU A 1 215 ? 33.073 14.223 -19.809 1.00 90.31 215 LEU A CA 1
ATOM 1743 C C . LEU A 1 215 ? 33.372 15.098 -21.032 1.00 90.31 215 LEU A C 1
ATOM 1745 O O . LEU A 1 215 ? 32.453 15.533 -21.722 1.00 90.31 215 LEU A O 1
ATOM 1749 N N . SER A 1 216 ? 34.654 15.311 -21.347 1.00 93.19 216 SER A N 1
ATOM 1750 C CA . SER A 1 216 ? 35.065 16.028 -22.557 1.00 93.19 216 SER A CA 1
ATOM 1751 C C . SER A 1 216 ? 34.562 15.333 -23.825 1.00 93.19 216 SER A C 1
ATOM 1753 O O . SER A 1 216 ? 34.001 15.994 -24.697 1.00 93.19 216 SER A O 1
ATOM 1755 N N . LEU A 1 217 ? 34.678 14.003 -23.911 1.00 92.56 217 LEU A N 1
ATOM 1756 C CA . LEU A 1 217 ? 34.111 13.222 -25.009 1.00 92.56 217 LEU A CA 1
ATOM 1757 C C . LEU A 1 217 ? 32.596 13.435 -25.114 1.00 92.56 217 LEU A C 1
ATOM 1759 O O . LEU A 1 217 ? 32.123 13.789 -26.191 1.00 92.56 217 LEU A O 1
ATOM 1763 N N . LEU A 1 218 ? 31.847 13.273 -24.017 1.00 93.06 218 LEU A N 1
ATOM 1764 C CA . LEU A 1 218 ? 30.391 13.463 -24.009 1.00 93.06 218 LEU A CA 1
ATOM 1765 C C . LEU A 1 218 ? 29.986 14.872 -24.459 1.00 93.06 218 LEU A C 1
ATOM 1767 O O . LEU A 1 218 ? 29.051 15.014 -25.243 1.00 93.06 218 LEU A O 1
ATOM 1771 N N . ASN A 1 219 ? 30.711 15.902 -24.027 1.00 94.12 219 ASN A N 1
ATOM 1772 C CA . ASN A 1 219 ? 30.439 17.289 -24.409 1.00 94.12 219 ASN A CA 1
ATOM 1773 C C . ASN A 1 219 ? 30.722 17.580 -25.892 1.00 94.12 219 ASN A C 1
ATOM 1775 O O . ASN A 1 219 ? 30.178 18.533 -26.439 1.00 94.12 219 ASN A O 1
ATOM 1779 N N . ASN A 1 220 ? 31.557 16.768 -26.547 1.00 95.19 220 ASN A N 1
ATOM 1780 C CA . ASN A 1 220 ? 31.928 16.936 -27.955 1.00 95.19 220 ASN A CA 1
ATOM 1781 C C . ASN A 1 220 ? 31.202 15.961 -28.902 1.00 95.19 220 ASN A C 1
ATOM 1783 O O . ASN A 1 220 ? 31.431 15.992 -30.115 1.00 95.19 220 ASN A O 1
ATOM 1787 N N . LEU A 1 221 ? 30.327 15.088 -28.390 1.00 94.94 221 LEU A N 1
ATOM 1788 C CA . LEU A 1 221 ? 29.531 14.195 -29.231 1.00 94.94 221 LEU A CA 1
ATOM 1789 C C . LEU A 1 221 ? 28.423 14.964 -29.961 1.00 94.94 221 LEU A C 1
ATOM 1791 O O . LEU A 1 221 ? 27.734 15.815 -29.406 1.00 94.94 221 LEU A O 1
ATOM 1795 N N . ASN A 1 222 ? 28.215 14.621 -31.233 1.00 93.38 222 ASN A N 1
ATOM 1796 C CA . ASN A 1 222 ? 27.108 15.156 -32.018 1.00 93.38 222 ASN A CA 1
ATOM 1797 C C . ASN A 1 222 ? 25.817 14.385 -31.690 1.00 93.38 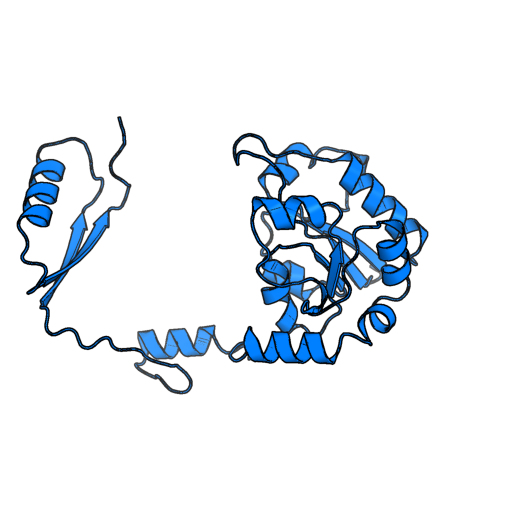222 ASN A C 1
ATOM 1799 O O . ASN A 1 222 ? 25.574 13.305 -32.236 1.00 93.38 222 ASN A O 1
ATOM 1803 N N . TYR A 1 223 ? 24.982 14.957 -30.824 1.00 92.12 223 TYR A N 1
ATOM 1804 C CA . TYR A 1 223 ? 23.723 14.343 -30.397 1.00 92.12 223 TYR A CA 1
ATOM 1805 C C . TYR A 1 223 ? 22.631 14.341 -31.468 1.00 92.12 223 TYR A C 1
ATOM 1807 O O . TYR A 1 223 ? 21.649 13.630 -31.296 1.00 92.12 223 TYR A O 1
ATOM 1815 N N . ASP A 1 224 ? 22.784 15.038 -32.596 1.00 91.12 224 ASP A N 1
ATOM 1816 C CA . ASP A 1 224 ? 21.882 14.877 -33.748 1.00 91.12 224 ASP A CA 1
ATOM 1817 C C . ASP A 1 224 ? 22.160 13.574 -34.505 1.00 91.12 224 ASP A C 1
ATOM 1819 O O . ASP A 1 224 ? 21.267 13.006 -35.132 1.00 91.12 224 ASP A O 1
ATOM 1823 N N . ARG A 1 225 ? 23.396 13.066 -34.411 1.00 93.00 225 ARG A N 1
ATOM 1824 C CA . ARG A 1 225 ? 23.862 11.842 -35.078 1.00 93.00 225 ARG A CA 1
ATOM 1825 C C . ARG A 1 225 ? 23.941 10.629 -34.163 1.00 93.00 225 ARG A C 1
ATOM 1827 O O . ARG A 1 225 ? 23.852 9.507 -34.666 1.00 93.00 225 ARG A O 1
ATOM 1834 N N . PHE A 1 226 ? 24.149 10.832 -32.866 1.00 93.81 226 PHE A N 1
ATOM 1835 C CA . PHE A 1 226 ? 24.361 9.760 -31.897 1.00 93.81 226 PHE A CA 1
ATOM 1836 C C . PHE A 1 226 ? 23.320 9.788 -30.781 1.00 93.81 226 PHE A C 1
ATOM 1838 O O . PHE A 1 226 ? 22.984 10.843 -30.252 1.00 93.81 226 PHE A O 1
ATOM 1845 N N . ASP A 1 227 ? 22.830 8.604 -30.430 1.00 92.12 227 ASP A N 1
ATOM 1846 C CA . ASP A 1 227 ? 22.043 8.361 -29.223 1.00 92.12 227 ASP A CA 1
ATOM 1847 C C . ASP A 1 227 ? 22.972 7.676 -28.218 1.00 92.12 227 ASP A C 1
ATOM 1849 O O . ASP A 1 227 ? 23.443 6.562 -28.467 1.00 92.12 227 ASP A O 1
ATOM 1853 N N . VAL A 1 228 ? 23.339 8.396 -27.161 1.00 93.19 228 VAL A N 1
ATOM 1854 C CA . VAL A 1 228 ? 24.436 8.024 -26.265 1.00 93.19 228 VAL A CA 1
ATOM 1855 C C . VAL A 1 228 ? 23.859 7.649 -24.911 1.00 93.19 228 VAL A C 1
ATOM 1857 O O . VAL A 1 228 ? 23.244 8.471 -24.241 1.00 93.19 228 VAL A O 1
ATOM 1860 N N . THR A 1 229 ? 24.093 6.411 -24.487 1.00 92.31 229 THR A N 1
ATOM 1861 C CA . THR A 1 229 ? 23.812 5.954 -23.124 1.00 92.31 229 THR A CA 1
ATOM 1862 C C . THR A 1 229 ? 25.134 5.740 -22.402 1.00 92.31 229 THR A C 1
ATOM 1864 O O . THR A 1 229 ? 25.944 4.905 -22.808 1.00 92.31 229 THR A O 1
ATOM 1867 N N . ALA A 1 230 ? 25.349 6.498 -21.332 1.00 90.31 230 ALA A N 1
ATOM 1868 C CA . ALA A 1 230 ? 26.480 6.340 -20.433 1.00 90.31 230 ALA A CA 1
ATOM 1869 C C . ALA A 1 230 ? 26.021 5.634 -19.155 1.00 90.31 230 ALA A C 1
ATOM 1871 O O . ALA A 1 230 ? 25.120 6.119 -18.475 1.00 90.31 230 ALA A O 1
ATOM 1872 N N . TYR A 1 231 ? 26.643 4.505 -18.827 1.00 87.75 231 TYR A N 1
ATOM 1873 C CA . TYR A 1 231 ? 26.429 3.805 -17.564 1.00 87.75 231 TYR A CA 1
ATOM 1874 C C . TYR A 1 231 ? 27.642 4.010 -16.655 1.00 87.75 231 TYR A C 1
ATOM 1876 O O . TYR A 1 231 ? 28.770 3.703 -17.048 1.00 87.75 231 TYR A O 1
ATOM 1884 N N . LEU A 1 232 ? 27.395 4.544 -15.458 1.00 85.31 232 LEU A N 1
ATOM 1885 C CA . LEU A 1 232 ?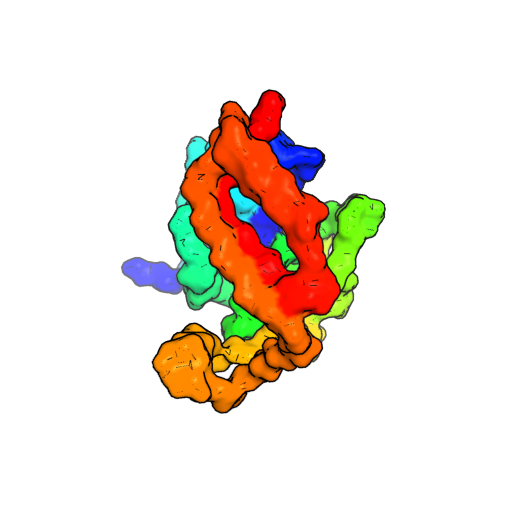 28.382 4.763 -14.403 1.00 85.31 232 LEU A CA 1
ATOM 1886 C C . LEU A 1 232 ? 28.027 3.849 -13.229 1.00 85.31 232 LEU A C 1
ATOM 1888 O O . LEU A 1 232 ? 26.891 3.878 -12.760 1.00 85.31 232 LEU A O 1
ATOM 1892 N N . TYR A 1 233 ? 28.981 3.044 -12.757 1.00 74.75 233 TYR A N 1
ATOM 1893 C CA . TYR A 1 233 ? 28.733 2.118 -11.642 1.00 74.75 233 TYR A CA 1
ATOM 1894 C C . TYR A 1 233 ? 28.467 2.850 -10.314 1.00 74.75 233 TYR A C 1
ATOM 1896 O O . TYR A 1 233 ? 27.679 2.391 -9.494 1.00 74.75 233 TYR A O 1
ATOM 1904 N N . GLU A 1 234 ? 29.097 4.010 -10.125 1.00 71.69 234 GLU A N 1
ATOM 1905 C CA . GLU A 1 234 ? 28.822 4.945 -9.034 1.00 71.69 234 GLU A CA 1
ATOM 1906 C C . GLU A 1 234 ? 28.696 6.360 -9.618 1.00 71.69 234 GLU A C 1
ATOM 1908 O O . GLU A 1 234 ? 29.441 6.686 -10.554 1.00 71.69 234 GLU A O 1
ATOM 1913 N N . PRO A 1 235 ? 27.766 7.190 -9.106 1.00 65.44 235 PRO A N 1
ATOM 1914 C CA . PRO A 1 235 ? 27.656 8.585 -9.516 1.00 65.44 235 PRO A CA 1
ATOM 1915 C C . PRO A 1 235 ? 28.972 9.328 -9.260 1.00 65.44 235 PRO A C 1
ATOM 1917 O O . PRO A 1 235 ? 29.766 8.942 -8.400 1.00 65.44 235 PRO A O 1
ATOM 1920 N N . ILE A 1 236 ? 29.208 10.389 -10.036 1.00 63.94 236 ILE A N 1
ATOM 1921 C CA . ILE A 1 236 ? 30.348 11.286 -9.823 1.00 63.94 236 ILE A CA 1
ATOM 1922 C C . ILE A 1 236 ? 30.217 11.821 -8.396 1.00 63.94 236 ILE A C 1
ATOM 1924 O O . ILE A 1 236 ? 29.162 12.342 -8.047 1.00 63.94 236 ILE A O 1
ATOM 1928 N N . ALA A 1 237 ? 31.243 11.627 -7.568 1.00 57.53 237 ALA A N 1
ATOM 1929 C CA . ALA A 1 237 ? 31.244 12.188 -6.225 1.00 57.53 237 ALA A CA 1
ATOM 1930 C C . ALA A 1 237 ? 31.148 13.717 -6.329 1.00 57.53 237 ALA A C 1
ATOM 1932 O O . ALA A 1 237 ? 31.999 14.334 -6.979 1.00 57.53 237 ALA A O 1
ATOM 1933 N N . ASP A 1 238 ? 30.108 14.287 -5.721 1.00 55.31 238 ASP A N 1
ATOM 1934 C CA . ASP A 1 238 ? 30.065 15.713 -5.416 1.00 55.31 238 ASP A CA 1
ATOM 1935 C C . ASP A 1 238 ? 31.109 16.004 -4.324 1.00 55.31 238 ASP A C 1
ATOM 1937 O O . ASP A 1 238 ? 31.349 15.158 -3.455 1.00 55.31 238 ASP A O 1
ATOM 1941 N N . ASP A 1 239 ? 31.751 17.168 -4.427 1.00 47.25 239 ASP A N 1
ATOM 1942 C CA . ASP A 1 239 ? 32.728 17.682 -3.455 1.00 47.25 239 ASP A CA 1
ATOM 1943 C C . ASP A 1 239 ? 32.177 17.742 -2.017 1.00 47.25 239 ASP A C 1
ATOM 1945 O O . ASP A 1 239 ? 31.014 18.178 -1.830 1.00 47.25 239 ASP A O 1
#

InterPro domains:
  IPR007554 CDP-glycerol glycerophosphotransferase [PF04464] (5-180)
  IPR043148 CDP-glycerol glycerophosphotransferase, C-terminal domain [G3DSA:3.40.50.12580] (2-166)
  IPR051612 Teichoic Acid Biosynthesis Enzymes [PTHR37316] (5-181)

Organism: NCBI:txid408170

Sequence (239 aa):
MKIRRLIMYAPTWKGNSFSNPQADGEGYEKLYNKVCEVIDTNKWQVLIKPHQAVFDKIKDDEKLKGCLVSPRLDTNEVLSVTDVLVSDYSSIFFDFLVTDRPIMFYIPDLEEYKDTRGLYMEPEKLPGPATDSLDKLSEMLANPYEAVKDWADNYRNAKEQFCPGDDGHVSERIVNAIFKNEYNHIKVVRPLQNKKKIFISLGRALQNGITHSFLSLLNNLNYDRFDVTAYLYEPIADD

Secondary structure (DSSP, 8-state):
-PPPEEEEEEPPPBSS-TTS-B--HHHHHHHHHHHHHHS-TTTEEEEE---HHHHHHHTT-GGGTTTBPPTTS-HHHHHHT-SEEEESS-THHHHHGGGT--EEEE-TTHHHHHHHT--SS-GGGSSS-EES-HHHHHHHHHSHHHHTGGGHHHHHHHHHHH-TT-SS-HHHHHHHHHHS---TT---------SEEEEEEEEE--TTHHHHHHHHHHHHS-TTTEEEEEEEEEPPPP-